Protein AF-A0A1L5L410-F1 (afdb_monomer)

pLDDT: mean 86.2, std 9.28, range [51.88, 96.56]

Foldseek 3Di:
DDDPVVVVVVLVVLQVCLQPVLLVVLQVCLAPVLVVCCVVCVVDDLLNLLVVLLVLLCQLVVLVVCLVQDPPNVVSSVSNSVSSSVNSNLCSNLVQDPPSVPVQCVRNPPSNLNSVSSNLSNVLNVVLVVVLVVVLVVCVVPPDCPDPSVVCNDDPNVVVVSVVSSVVSSCCSNPVCVSVVD

Nearest PDB structures (foldseek):
  7bc7-assembly1_A  TM=3.408E-01  e=7.407E+00  Gallus gallus
  7vvk-assembly1_R  TM=2.674E-01  e=6.752E+00  Homo sapiens

Radius of gyration: 18.46 Å; Cα contacts (8 Å, |Δi|>4): 227; chains: 1; bounding box: 51×25×56 Å

Structure (mmCIF, N/CA/C/O backbone):
data_AF-A0A1L5L410-F1
#
_entry.id   AF-A0A1L5L410-F1
#
loop_
_atom_site.group_PDB
_atom_site.id
_atom_site.type_symbol
_atom_site.label_atom_id
_atom_site.label_alt_id
_atom_site.label_comp_id
_atom_site.label_asym_id
_atom_site.label_entity_id
_atom_site.label_seq_id
_atom_site.pdbx_PDB_ins_code
_atom_site.Cartn_x
_atom_site.Cartn_y
_atom_site.Cartn_z
_atom_site.occupancy
_atom_site.B_iso_or_equiv
_atom_site.auth_seq_id
_atom_site.auth_comp_id
_atom_site.auth_asym_id
_atom_site.auth_atom_id
_atom_site.pdbx_PDB_model_num
ATOM 1 N N . ARG A 1 1 ? -30.842 -7.415 13.399 1.00 51.88 1 ARG A N 1
ATOM 2 C CA . ARG A 1 1 ? -30.122 -7.003 12.166 1.00 51.88 1 ARG A CA 1
ATOM 3 C C . ARG A 1 1 ? -29.996 -8.253 11.291 1.00 51.88 1 ARG A C 1
ATOM 5 O O . ARG A 1 1 ? -29.182 -9.100 11.619 1.00 51.88 1 ARG A O 1
ATOM 12 N N . LYS A 1 2 ? -30.879 -8.463 10.301 1.00 52.75 2 LYS A N 1
ATOM 13 C CA . LYS A 1 2 ? -30.831 -9.669 9.447 1.00 52.75 2 LYS A CA 1
ATOM 14 C C . LYS A 1 2 ? -29.571 -9.596 8.576 1.00 52.75 2 LYS A C 1
ATOM 16 O O . LYS A 1 2 ? -29.366 -8.587 7.902 1.00 52.75 2 LYS A O 1
ATOM 21 N N . SER A 1 3 ? -28.699 -10.600 8.647 1.00 56.78 3 SER A N 1
ATOM 22 C CA . SER A 1 3 ? -27.602 -10.743 7.691 1.00 56.78 3 SER A CA 1
ATOM 23 C C . SER A 1 3 ? -28.219 -11.010 6.318 1.00 56.78 3 SER A C 1
ATOM 25 O O . SER A 1 3 ? -29.113 -11.840 6.191 1.00 56.78 3 SER A O 1
ATOM 27 N N . HIS A 1 4 ? -27.799 -10.266 5.296 1.00 73.19 4 HIS A N 1
ATOM 28 C CA . HIS A 1 4 ? -28.178 -10.549 3.914 1.00 73.19 4 HIS A CA 1
ATOM 29 C C . HIS A 1 4 ? -27.070 -11.419 3.303 1.00 73.19 4 HIS A C 1
ATOM 31 O O . HIS A 1 4 ? -26.054 -10.871 2.875 1.00 73.19 4 HIS A O 1
ATOM 37 N N . PRO A 1 5 ? -27.198 -12.757 3.291 1.00 79.69 5 PRO A N 1
ATOM 38 C CA . PRO A 1 5 ? -26.114 -13.650 2.876 1.00 79.69 5 PRO A CA 1
ATOM 39 C C . PRO A 1 5 ? -25.670 -13.420 1.424 1.00 79.69 5 PRO A C 1
ATOM 41 O O . PRO A 1 5 ? -24.477 -13.455 1.142 1.00 79.69 5 PRO A O 1
ATOM 44 N N . GLY A 1 6 ? -26.596 -13.079 0.518 1.00 86.31 6 GLY A N 1
ATOM 45 C CA . GLY A 1 6 ? -26.266 -12.813 -0.891 1.00 86.31 6 GLY A CA 1
ATOM 46 C C . GLY A 1 6 ? -25.364 -11.592 -1.106 1.00 86.31 6 GLY A C 1
ATOM 47 O O . GLY A 1 6 ? -24.510 -11.594 -1.983 1.00 86.31 6 GLY A O 1
ATOM 48 N N . HIS A 1 7 ? -25.492 -10.576 -0.254 1.00 85.25 7 HIS A N 1
ATOM 49 C CA . HIS A 1 7 ? -24.671 -9.364 -0.305 1.00 85.25 7 HIS A CA 1
ATOM 50 C C . HIS A 1 7 ? -23.204 -9.655 0.049 1.00 85.25 7 HIS A C 1
ATOM 52 O O . HIS A 1 7 ? -22.294 -9.137 -0.591 1.00 85.25 7 HIS A O 1
ATOM 58 N N . TRP A 1 8 ? -22.975 -10.533 1.029 1.00 85.69 8 TRP A N 1
ATOM 59 C CA . TRP A 1 8 ? -21.634 -10.995 1.388 1.00 85.69 8 TRP A CA 1
ATOM 60 C C . TRP A 1 8 ? -21.047 -11.943 0.346 1.00 85.69 8 TRP A C 1
ATOM 62 O O . TRP A 1 8 ? -19.869 -11.825 0.033 1.00 85.69 8 TRP A O 1
ATOM 72 N N . ALA A 1 9 ? -21.859 -12.834 -0.229 1.00 91.25 9 ALA A N 1
ATOM 73 C CA . ALA A 1 9 ? -21.418 -13.705 -1.316 1.00 91.25 9 ALA A CA 1
ATOM 74 C C . ALA A 1 9 ? -20.955 -12.894 -2.539 1.00 91.25 9 ALA A C 1
ATOM 76 O O . ALA A 1 9 ? -19.877 -13.152 -3.070 1.00 91.25 9 ALA A O 1
ATOM 77 N N . LEU A 1 10 ? -21.720 -11.867 -2.930 1.00 91.94 10 LEU A N 1
ATOM 78 C CA . LEU A 1 10 ? -21.330 -10.945 -3.997 1.00 91.94 10 LEU A CA 1
ATOM 79 C C . LEU A 1 10 ? -20.029 -10.211 -3.657 1.00 91.94 10 LEU A C 1
ATOM 81 O O . LEU A 1 10 ? -19.127 -10.161 -4.484 1.00 91.94 10 LEU A O 1
ATOM 85 N N . PHE A 1 11 ? -19.911 -9.669 -2.444 1.00 91.06 11 PHE A N 1
ATOM 86 C CA . PHE A 1 11 ? -18.695 -8.980 -2.016 1.00 91.06 11 PHE A CA 1
ATOM 87 C C . PHE A 1 11 ? -17.461 -9.894 -2.064 1.00 91.06 11 PHE A C 1
ATOM 89 O O . PHE A 1 11 ? -16.436 -9.501 -2.609 1.00 91.06 11 PHE A O 1
ATOM 96 N N . ILE A 1 12 ? -17.567 -11.130 -1.566 1.00 92.69 12 ILE A N 1
ATOM 97 C CA . ILE A 1 12 ? -16.480 -12.119 -1.629 1.00 92.69 12 ILE A CA 1
ATOM 98 C C . ILE A 1 12 ? -16.112 -12.419 -3.083 1.00 92.69 12 ILE A C 1
ATOM 100 O O . ILE A 1 12 ? -14.932 -12.407 -3.423 1.00 92.69 12 ILE A O 1
ATOM 104 N N . ALA A 1 13 ? -17.101 -12.640 -3.953 1.00 95.38 13 ALA A N 1
ATOM 105 C CA . ALA A 1 13 ? -16.854 -12.871 -5.372 1.00 95.38 13 ALA A CA 1
ATOM 106 C C . ALA A 1 13 ? -16.117 -11.686 -6.021 1.00 95.38 13 ALA A C 1
ATOM 108 O O . ALA A 1 13 ? -15.138 -11.894 -6.732 1.00 95.38 13 ALA A O 1
ATOM 109 N N . LEU A 1 14 ? -16.529 -10.449 -5.724 1.00 95.44 14 LEU A N 1
ATOM 110 C CA . LEU A 1 14 ? -15.866 -9.239 -6.216 1.00 95.44 14 LEU A CA 1
ATOM 111 C C . LEU A 1 14 ? -14.424 -9.120 -5.712 1.00 95.44 14 LEU A C 1
ATOM 113 O O . LEU A 1 14 ? -13.539 -8.796 -6.498 1.00 95.44 14 LEU A O 1
ATOM 117 N N . VAL A 1 15 ? -14.169 -9.420 -4.435 1.00 95.50 15 VAL A N 1
ATOM 118 C CA . VAL A 1 15 ? -12.812 -9.424 -3.865 1.00 95.50 15 VAL A CA 1
ATOM 119 C C . VAL A 1 15 ? -11.933 -10.473 -4.545 1.00 95.50 15 VAL A C 1
ATOM 121 O O . VAL A 1 15 ? -10.802 -10.169 -4.904 1.00 95.50 15 VAL A O 1
ATOM 124 N N . LEU A 1 16 ? -12.443 -11.687 -4.774 1.00 95.62 16 LEU A N 1
ATOM 125 C CA . LEU A 1 16 ? -11.693 -12.742 -5.464 1.00 95.62 16 LEU A CA 1
ATOM 126 C C . LEU A 1 16 ? -11.372 -12.362 -6.913 1.00 95.62 16 LEU A C 1
ATOM 128 O O . LEU A 1 16 ? -10.249 -12.567 -7.371 1.00 95.62 16 LEU A O 1
ATOM 132 N N . VAL A 1 17 ? -12.334 -11.769 -7.624 1.00 96.06 17 VAL A N 1
ATOM 133 C CA . VAL A 1 17 ? -12.111 -11.258 -8.983 1.00 96.06 17 VAL A CA 1
ATOM 134 C C . VAL A 1 17 ? -11.062 -10.147 -8.973 1.00 96.06 17 VAL A C 1
ATOM 136 O O . VAL A 1 17 ? -10.132 -10.203 -9.774 1.00 96.06 17 VAL A O 1
ATOM 139 N N . ALA A 1 18 ? -11.165 -9.189 -8.049 1.00 95.00 18 ALA A N 1
ATOM 140 C CA . ALA A 1 18 ? -10.198 -8.104 -7.882 1.00 95.00 18 ALA A CA 1
ATOM 141 C C . ALA A 1 18 ? -8.799 -8.603 -7.491 1.00 95.00 18 ALA A C 1
ATOM 143 O O . ALA A 1 18 ? -7.813 -7.968 -7.850 1.00 95.00 18 ALA A O 1
ATOM 144 N N . LEU A 1 19 ? -8.706 -9.745 -6.802 1.00 93.06 19 LEU A N 1
ATOM 145 C CA . LEU A 1 19 ? -7.438 -10.370 -6.437 1.00 93.06 19 LEU A CA 1
ATOM 146 C C . LEU A 1 19 ? -6.736 -10.996 -7.655 1.00 93.06 19 LEU A C 1
ATOM 148 O O . LEU A 1 19 ? -5.528 -10.868 -7.818 1.00 93.06 19 LEU A O 1
ATOM 152 N N . ILE A 1 20 ? -7.491 -11.688 -8.511 1.00 92.94 20 ILE A N 1
ATOM 153 C CA . ILE A 1 20 ? -6.915 -12.560 -9.546 1.00 92.94 20 ILE A CA 1
ATOM 154 C C . ILE A 1 20 ? -6.812 -11.857 -10.900 1.00 92.94 20 ILE A C 1
ATOM 156 O O . ILE A 1 20 ? -5.745 -11.846 -11.517 1.00 92.94 20 ILE A O 1
ATOM 160 N N . ALA A 1 21 ? -7.920 -11.300 -11.396 1.00 94.50 21 ALA A N 1
ATOM 161 C CA . ALA A 1 21 ? -8.001 -10.845 -12.782 1.00 94.50 21 ALA A CA 1
ATOM 162 C C . ALA A 1 21 ? -7.070 -9.651 -13.080 1.00 94.50 21 ALA A C 1
ATOM 164 O O . ALA A 1 21 ? -6.347 -9.718 -14.077 1.00 94.50 21 ALA A O 1
ATOM 165 N N . PRO A 1 22 ? -6.996 -8.605 -12.231 1.00 94.81 22 PRO A N 1
ATOM 166 C CA . PRO A 1 22 ? -6.104 -7.470 -12.466 1.00 94.81 22 PRO A CA 1
ATOM 167 C C . PRO A 1 22 ? -4.624 -7.843 -12.369 1.00 94.81 22 PRO A C 1
ATOM 169 O O . PRO A 1 22 ? -3.836 -7.397 -13.200 1.00 94.81 22 PRO A O 1
ATOM 172 N N . TYR A 1 23 ? -4.248 -8.707 -11.417 1.00 91.19 23 TYR A N 1
ATOM 173 C CA . TYR A 1 23 ? -2.871 -9.192 -11.289 1.00 91.19 23 TYR A CA 1
ATOM 174 C C . TYR A 1 23 ? -2.436 -9.977 -12.525 1.00 91.19 23 TYR A C 1
ATOM 176 O O . TYR A 1 23 ? -1.378 -9.716 -13.099 1.00 91.19 23 TYR A O 1
ATOM 184 N N . TRP A 1 24 ? -3.277 -10.915 -12.969 1.00 90.31 24 TRP A N 1
ATOM 185 C CA . TRP A 1 24 ? -3.018 -11.691 -14.176 1.00 90.31 24 TRP A CA 1
ATOM 186 C C . TRP A 1 24 ? -2.890 -10.792 -15.408 1.00 90.31 24 TRP A C 1
ATOM 188 O O . TRP A 1 24 ? -1.941 -10.934 -16.176 1.00 90.31 24 TRP A O 1
ATOM 198 N N . TRP A 1 25 ? -3.795 -9.825 -15.564 1.00 91.56 25 TRP A N 1
ATOM 199 C CA . TRP A 1 25 ? -3.755 -8.875 -16.672 1.00 91.56 25 TRP A CA 1
ATOM 200 C C . TRP A 1 25 ? -2.478 -8.022 -16.655 1.00 91.56 25 TRP A C 1
ATOM 202 O O . TRP A 1 25 ? -1.787 -7.926 -17.669 1.00 91.56 25 TRP A O 1
ATOM 212 N N . GLY A 1 26 ? -2.113 -7.460 -15.498 1.00 89.19 26 GLY A N 1
ATOM 213 C CA . GLY A 1 26 ? -0.883 -6.681 -15.335 1.00 89.19 26 GLY A CA 1
ATOM 214 C C . GLY A 1 26 ? 0.373 -7.488 -15.667 1.00 89.19 26 GLY A C 1
ATOM 215 O O . GLY A 1 26 ? 1.243 -7.016 -16.396 1.00 89.19 26 GLY A O 1
ATOM 216 N N . ARG A 1 27 ? 0.426 -8.749 -15.221 1.00 87.94 27 ARG A N 1
ATOM 217 C CA . ARG A 1 27 ? 1.507 -9.694 -15.543 1.00 87.94 27 ARG A CA 1
ATOM 218 C C . ARG A 1 27 ? 1.627 -9.965 -17.038 1.00 87.94 27 ARG A C 1
ATOM 220 O O . ARG A 1 27 ? 2.736 -10.050 -17.553 1.00 87.94 27 ARG A O 1
ATOM 227 N N . VAL A 1 28 ? 0.504 -10.137 -17.736 1.00 88.50 28 VAL A N 1
ATOM 228 C CA . VAL A 1 28 ? 0.508 -10.391 -19.184 1.00 88.50 28 VAL A CA 1
ATOM 229 C C . VAL A 1 28 ? 1.095 -9.200 -19.937 1.00 88.50 28 VAL A C 1
ATOM 231 O O . VAL A 1 28 ? 1.941 -9.416 -20.802 1.00 88.50 28 VAL A O 1
ATOM 234 N N . ILE A 1 29 ? 0.712 -7.973 -19.571 1.00 86.62 29 ILE A N 1
ATOM 235 C CA . ILE A 1 29 ? 1.279 -6.750 -20.160 1.00 86.62 29 ILE A CA 1
ATOM 236 C C . ILE A 1 29 ? 2.780 -6.665 -19.867 1.00 86.62 29 ILE A C 1
ATOM 238 O O . ILE A 1 29 ? 3.567 -6.465 -20.787 1.00 86.62 29 ILE A O 1
ATOM 242 N N . ALA A 1 30 ? 3.189 -6.893 -18.617 1.00 84.56 30 ALA A N 1
ATOM 243 C CA . ALA A 1 30 ? 4.596 -6.846 -18.222 1.00 84.56 30 ALA A CA 1
ATOM 244 C C . ALA A 1 30 ? 5.480 -7.827 -19.005 1.00 84.56 30 ALA A C 1
ATOM 246 O O . ALA A 1 30 ? 6.645 -7.543 -19.250 1.00 84.56 30 ALA A O 1
ATOM 247 N N . VAL A 1 31 ? 4.945 -8.991 -19.389 1.00 81.81 31 VAL A N 1
ATOM 248 C CA . VAL A 1 31 ? 5.706 -10.028 -20.102 1.00 81.81 31 VAL A CA 1
ATOM 249 C C . VAL A 1 31 ? 5.666 -9.842 -21.619 1.00 81.81 31 VAL A C 1
ATOM 251 O O . VAL A 1 31 ? 6.666 -10.091 -22.286 1.00 81.81 31 VAL A O 1
ATOM 254 N N . LYS A 1 32 ? 4.519 -9.457 -22.189 1.00 84.25 32 LYS A N 1
ATOM 255 C CA . LYS A 1 32 ? 4.338 -9.394 -23.650 1.00 84.25 32 LYS A CA 1
ATOM 256 C C . LYS A 1 32 ? 4.648 -8.023 -24.240 1.00 84.25 32 LYS A C 1
ATOM 258 O O . LYS A 1 32 ? 5.150 -7.950 -25.355 1.00 84.25 32 LYS A O 1
ATOM 263 N N . ASP A 1 33 ? 4.385 -6.964 -23.481 1.00 84.19 33 ASP A N 1
ATOM 264 C CA . ASP A 1 33 ? 4.365 -5.581 -23.957 1.00 84.19 33 ASP A CA 1
ATOM 265 C C . ASP A 1 33 ? 5.299 -4.675 -23.130 1.00 84.19 33 ASP A C 1
ATOM 267 O O . ASP A 1 33 ? 5.102 -3.460 -23.049 1.00 84.19 33 ASP A O 1
ATOM 271 N N . ALA A 1 34 ? 6.356 -5.245 -22.535 1.00 77.44 34 ALA A N 1
ATOM 272 C CA . ALA A 1 34 ? 7.327 -4.513 -21.713 1.00 77.44 34 ALA A CA 1
ATOM 273 C C . ALA A 1 34 ? 7.917 -3.292 -22.442 1.00 77.44 34 ALA A C 1
ATOM 275 O O . ALA A 1 34 ? 8.003 -2.203 -21.878 1.00 77.44 34 ALA A O 1
ATOM 276 N N . ALA A 1 35 ? 8.264 -3.445 -23.725 1.00 77.94 35 ALA A N 1
ATOM 277 C CA . ALA A 1 35 ? 8.806 -2.358 -24.539 1.00 77.94 35 ALA A CA 1
ATOM 278 C C . ALA A 1 35 ? 7.796 -1.215 -24.742 1.00 77.94 35 ALA A C 1
ATOM 280 O O . ALA A 1 35 ? 8.164 -0.042 -24.671 1.00 77.94 35 ALA A O 1
ATOM 281 N N . TRP A 1 36 ? 6.515 -1.545 -24.947 1.00 82.75 36 TRP A N 1
ATOM 282 C CA . TRP A 1 36 ? 5.448 -0.549 -25.049 1.00 82.75 36 TRP A CA 1
ATOM 283 C C . TRP A 1 36 ? 5.279 0.196 -23.725 1.00 82.75 36 TRP A C 1
ATOM 285 O O . TRP A 1 36 ? 5.183 1.421 -23.708 1.00 82.75 36 TRP A O 1
ATOM 295 N N . MET A 1 37 ? 5.309 -0.524 -22.608 1.00 81.56 37 MET A N 1
ATOM 296 C CA . MET A 1 37 ? 5.250 0.075 -21.283 1.00 81.56 37 MET A CA 1
ATOM 297 C C . MET A 1 37 ? 6.402 1.047 -21.024 1.00 81.56 37 MET A C 1
ATOM 299 O O . MET A 1 37 ? 6.156 2.171 -20.599 1.00 81.56 37 MET A O 1
ATOM 303 N N . VAL A 1 38 ? 7.642 0.649 -21.309 1.00 78.75 38 VAL A N 1
ATOM 304 C CA . VAL A 1 38 ? 8.818 1.516 -21.142 1.00 78.75 38 VAL A CA 1
ATOM 305 C C . VAL A 1 38 ? 8.692 2.767 -22.013 1.00 78.75 38 VAL A C 1
ATOM 307 O O . VAL A 1 38 ? 8.891 3.880 -21.529 1.00 78.75 38 VAL A O 1
ATOM 310 N N . ALA A 1 39 ? 8.270 2.618 -23.271 1.00 82.44 39 ALA A N 1
ATOM 311 C CA . ALA A 1 39 ? 8.071 3.750 -24.171 1.00 82.44 39 ALA A CA 1
ATOM 312 C C . ALA A 1 39 ? 7.011 4.744 -23.663 1.00 82.44 39 ALA A C 1
ATOM 314 O O . ALA A 1 39 ? 7.176 5.949 -23.830 1.00 82.44 39 ALA A O 1
ATOM 315 N N . ASN A 1 40 ? 5.945 4.257 -23.020 1.00 84.81 40 ASN A N 1
ATOM 316 C CA . ASN A 1 40 ? 4.834 5.099 -22.570 1.00 84.81 40 ASN A CA 1
ATOM 317 C C . ASN A 1 40 ? 4.947 5.568 -21.115 1.00 84.81 40 ASN A C 1
ATOM 319 O O . ASN A 1 40 ? 4.253 6.506 -20.751 1.00 84.81 40 ASN A O 1
ATOM 323 N N . LEU A 1 41 ? 5.778 4.939 -20.280 1.00 80.44 41 LEU A N 1
ATOM 324 C CA . LEU A 1 41 ? 5.889 5.238 -18.844 1.00 80.44 41 LEU A CA 1
ATOM 325 C C . LEU A 1 41 ? 7.256 5.802 -18.441 1.00 80.44 41 LEU A C 1
ATOM 327 O O . LEU A 1 41 ? 7.403 6.258 -17.313 1.00 80.44 41 LEU A O 1
ATOM 331 N N . SER A 1 42 ? 8.230 5.838 -19.355 1.00 75.56 42 SER A N 1
ATOM 332 C CA . SER A 1 42 ? 9.563 6.432 -19.136 1.00 75.56 42 SER A CA 1
ATOM 333 C C . SER A 1 42 ? 9.545 7.923 -18.787 1.00 75.56 42 SER A C 1
ATOM 335 O O . SER A 1 42 ? 10.531 8.433 -18.265 1.00 75.56 42 SER A O 1
ATOM 337 N N . PHE A 1 43 ? 8.437 8.628 -19.034 1.00 81.94 43 PHE A N 1
ATOM 338 C CA . PHE A 1 43 ? 8.278 10.019 -18.601 1.00 81.94 43 PHE A CA 1
ATOM 339 C C . PHE A 1 43 ? 8.056 10.159 -17.084 1.00 81.94 43 PHE A C 1
ATOM 341 O O . PHE A 1 43 ? 8.162 11.264 -16.552 1.00 81.94 43 PHE A O 1
ATOM 348 N N . LEU A 1 44 ? 7.694 9.072 -16.393 1.00 84.06 44 LEU A N 1
ATOM 349 C CA . LEU A 1 44 ? 7.448 9.079 -14.956 1.00 84.06 44 LEU A CA 1
ATOM 350 C C . LEU A 1 44 ? 8.768 8.991 -14.189 1.00 84.06 44 LEU A C 1
ATOM 352 O O . LEU A 1 44 ? 9.614 8.153 -14.475 1.00 84.06 44 LEU A O 1
ATOM 356 N N . ASP A 1 45 ? 8.910 9.824 -13.164 1.00 87.00 45 ASP A N 1
ATOM 357 C CA . ASP A 1 45 ? 10.025 9.745 -12.219 1.00 87.00 45 ASP A CA 1
ATOM 358 C C . ASP A 1 45 ? 9.804 8.573 -11.237 1.00 87.00 45 ASP A C 1
ATOM 360 O O . ASP A 1 45 ? 8.675 8.413 -10.751 1.00 87.00 45 ASP A O 1
ATOM 364 N N . PRO A 1 46 ? 10.831 7.775 -10.870 1.00 87.44 46 PRO A N 1
ATOM 365 C CA . PRO A 1 46 ? 10.697 6.695 -9.888 1.00 87.44 46 PRO A CA 1
ATOM 366 C C . PRO A 1 46 ? 10.019 7.116 -8.577 1.00 87.44 46 PRO A C 1
ATOM 368 O O . PRO A 1 46 ? 9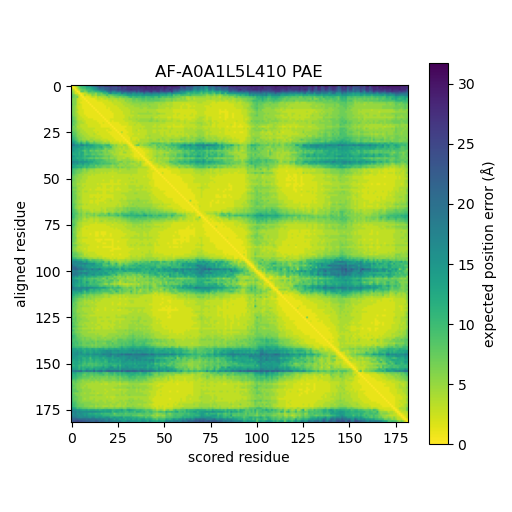.211 6.366 -8.031 1.00 87.44 46 PRO A O 1
ATOM 371 N N . LYS A 1 47 ? 10.254 8.343 -8.093 1.00 89.19 47 LYS A N 1
ATOM 372 C CA . LYS A 1 47 ? 9.560 8.877 -6.905 1.00 89.19 47 LYS A CA 1
ATOM 373 C C . LYS A 1 47 ? 8.057 9.013 -7.125 1.00 89.19 47 LYS A C 1
ATOM 375 O O . LYS A 1 47 ? 7.273 8.687 -6.236 1.00 89.19 47 LYS A O 1
ATOM 380 N N . GLY A 1 48 ? 7.657 9.478 -8.308 1.00 89.12 48 GLY A N 1
ATOM 381 C CA . GLY A 1 48 ? 6.256 9.573 -8.706 1.00 89.12 48 GLY A CA 1
ATOM 382 C C . GLY A 1 48 ? 5.603 8.197 -8.790 1.00 89.12 48 GLY A C 1
ATOM 383 O O . GLY A 1 48 ? 4.497 8.012 -8.292 1.00 89.12 48 GLY A O 1
ATOM 384 N N . VAL A 1 49 ? 6.314 7.208 -9.333 1.00 90.56 49 VAL A N 1
ATOM 385 C CA . VAL A 1 49 ? 5.825 5.826 -9.410 1.00 90.56 49 VAL A CA 1
ATOM 386 C C . VAL A 1 49 ? 5.657 5.201 -8.020 1.00 90.56 49 VAL A C 1
ATOM 388 O O . VAL A 1 49 ? 4.613 4.610 -7.748 1.00 90.56 49 VAL A O 1
ATOM 391 N N . ALA A 1 50 ? 6.626 5.387 -7.119 1.00 91.31 50 ALA A N 1
ATOM 392 C CA . ALA A 1 50 ? 6.526 4.929 -5.731 1.00 91.31 50 ALA A CA 1
ATOM 393 C C . ALA A 1 50 ? 5.359 5.592 -4.979 1.00 91.31 50 ALA A C 1
ATOM 395 O O . ALA A 1 50 ? 4.649 4.932 -4.223 1.00 91.31 50 ALA A O 1
ATOM 396 N N . LEU A 1 51 ? 5.126 6.891 -5.204 1.00 93.75 51 LEU A N 1
ATOM 397 C CA . LEU A 1 51 ? 3.985 7.611 -4.634 1.00 93.75 51 LEU A CA 1
ATOM 398 C C . LEU A 1 51 ? 2.648 7.069 -5.161 1.00 93.75 51 LEU A C 1
ATOM 400 O O . LEU A 1 51 ? 1.709 6.904 -4.381 1.00 93.75 51 LEU A O 1
ATOM 404 N N . ILE A 1 52 ? 2.549 6.802 -6.468 1.00 93.31 52 ILE A N 1
ATOM 405 C CA . ILE A 1 52 ? 1.340 6.240 -7.086 1.00 93.31 52 ILE A CA 1
ATOM 406 C C . ILE A 1 52 ? 1.036 4.871 -6.484 1.00 93.31 52 ILE A C 1
ATOM 408 O O . ILE A 1 52 ? -0.085 4.660 -6.022 1.00 93.31 52 ILE A O 1
ATOM 412 N N . SER A 1 53 ? 2.016 3.964 -6.456 1.00 93.50 53 SER A N 1
ATOM 413 C CA . SER A 1 53 ? 1.796 2.616 -5.936 1.00 93.50 53 SER A CA 1
ATOM 414 C C . SER A 1 53 ? 1.428 2.646 -4.452 1.00 93.50 53 SER A C 1
ATOM 416 O O . SER A 1 53 ? 0.391 2.101 -4.090 1.00 93.50 53 SER A O 1
ATOM 418 N N . TRP A 1 54 ? 2.155 3.408 -3.626 1.00 95.81 54 TRP A N 1
ATOM 419 C CA . TRP A 1 54 ? 1.802 3.635 -2.219 1.00 95.81 54 TRP A CA 1
ATOM 420 C C . TRP A 1 54 ? 0.372 4.172 -2.056 1.00 95.81 54 TRP A C 1
ATOM 422 O O . TRP A 1 54 ? -0.385 3.688 -1.218 1.00 95.81 54 TRP A O 1
ATOM 432 N N . THR A 1 55 ? -0.043 5.138 -2.883 1.00 95.31 55 THR A N 1
ATOM 433 C CA . THR A 1 55 ? -1.390 5.734 -2.808 1.00 95.31 55 THR A CA 1
ATOM 434 C C . THR A 1 55 ? -2.468 4.692 -3.083 1.00 95.31 55 THR A C 1
ATOM 436 O O . THR A 1 55 ? -3.488 4.659 -2.392 1.00 95.31 55 THR A O 1
ATOM 439 N N . VAL A 1 56 ? -2.247 3.836 -4.081 1.00 95.25 56 VAL A N 1
ATOM 440 C CA . VAL A 1 56 ? -3.168 2.749 -4.423 1.00 95.25 56 VAL A CA 1
ATOM 441 C C . VAL A 1 56 ? -3.263 1.741 -3.275 1.00 95.25 56 VAL A C 1
ATOM 443 O O . VAL A 1 56 ? -4.375 1.413 -2.846 1.00 95.25 56 VAL A O 1
ATOM 446 N N . THR A 1 57 ? -2.127 1.335 -2.702 1.00 95.00 57 THR A N 1
ATOM 447 C CA . THR A 1 57 ? -2.091 0.394 -1.576 1.00 95.00 57 THR A CA 1
ATOM 448 C C . THR A 1 57 ? -2.816 0.963 -0.357 1.00 95.00 57 THR A C 1
ATOM 450 O O . THR A 1 57 ? -3.649 0.291 0.257 1.00 95.00 57 THR A O 1
ATOM 453 N N . ILE A 1 58 ? -2.575 2.233 -0.026 1.00 94.88 58 ILE A N 1
ATOM 454 C CA . ILE A 1 58 ? -3.221 2.900 1.108 1.00 94.88 58 ILE A CA 1
ATOM 455 C C . ILE A 1 58 ? -4.698 3.140 0.875 1.00 94.88 58 ILE A C 1
ATOM 457 O O . ILE A 1 58 ? -5.480 2.986 1.810 1.00 94.88 58 ILE A O 1
ATOM 461 N N . MET A 1 59 ? -5.122 3.429 -0.352 1.00 94.94 59 MET A N 1
ATOM 462 C CA . MET A 1 59 ? -6.542 3.512 -0.675 1.00 94.94 59 MET A CA 1
ATOM 463 C C . MET A 1 59 ? -7.254 2.182 -0.401 1.00 94.94 59 MET A C 1
ATOM 465 O O . MET A 1 59 ? -8.318 2.179 0.226 1.00 94.94 59 MET A O 1
ATOM 469 N N . ALA A 1 60 ? -6.656 1.057 -0.807 1.00 95.44 60 ALA A N 1
ATOM 470 C CA . ALA A 1 60 ? -7.195 -0.268 -0.518 1.00 95.44 60 ALA A CA 1
ATOM 471 C C . ALA A 1 60 ? -7.267 -0.512 1.000 1.00 95.44 60 ALA A C 1
ATOM 473 O O . ALA A 1 60 ? -8.335 -0.811 1.540 1.00 95.44 60 ALA A O 1
ATOM 474 N N . MET A 1 61 ? -6.161 -0.312 1.719 1.00 94.69 61 MET A N 1
ATOM 475 C CA . MET A 1 61 ? -6.084 -0.612 3.154 1.00 94.69 61 MET A CA 1
ATOM 476 C C . MET A 1 61 ? -6.951 0.318 4.011 1.00 94.69 61 MET A C 1
ATOM 478 O O . MET A 1 61 ? -7.626 -0.143 4.935 1.00 94.69 61 MET A O 1
ATOM 482 N N . ALA A 1 62 ? -7.023 1.606 3.672 1.00 92.94 62 ALA A N 1
ATOM 483 C CA . ALA A 1 62 ? -7.927 2.558 4.309 1.00 92.94 62 ALA A CA 1
ATOM 484 C C . ALA A 1 62 ? -9.396 2.204 4.038 1.00 92.94 62 ALA A C 1
ATOM 486 O O . ALA A 1 62 ? -10.206 2.216 4.965 1.00 92.94 62 ALA A O 1
ATOM 487 N N . GLY A 1 63 ? -9.737 1.828 2.798 1.00 92.88 63 GLY A N 1
ATOM 488 C CA . GLY A 1 63 ? -11.069 1.333 2.446 1.00 92.88 63 GLY A CA 1
ATOM 489 C C . GLY A 1 63 ? -11.466 0.114 3.281 1.00 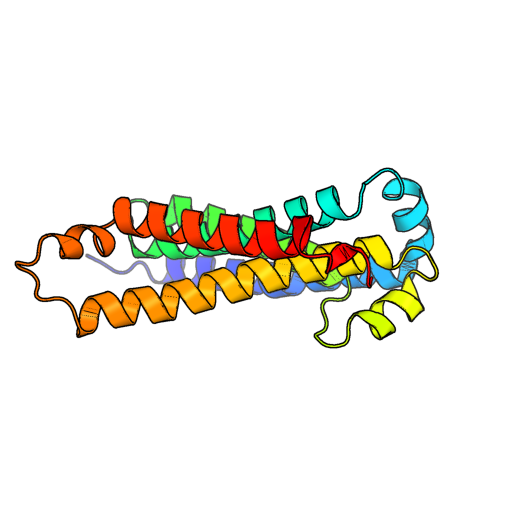92.88 63 GLY A C 1
ATOM 490 O O . GLY A 1 63 ? -12.562 0.075 3.841 1.00 92.88 63 GLY A O 1
ATOM 491 N N . LEU A 1 64 ? -10.551 -0.844 3.456 1.00 92.56 64 LEU A N 1
ATOM 492 C CA . LEU A 1 64 ? -10.778 -2.021 4.296 1.00 92.56 64 LEU A CA 1
ATOM 493 C C . LEU A 1 64 ? -10.988 -1.642 5.770 1.00 92.56 64 LEU A C 1
ATOM 495 O O . LEU A 1 64 ? -11.949 -2.093 6.396 1.00 92.56 64 LEU A O 1
ATOM 499 N N . GLY A 1 65 ? -10.122 -0.787 6.322 1.00 89.12 65 GLY A N 1
ATOM 500 C CA . GLY A 1 65 ? -10.220 -0.326 7.708 1.00 89.12 65 GLY A CA 1
ATOM 501 C C . GLY A 1 65 ? -11.527 0.419 7.992 1.00 89.12 65 GLY A C 1
ATOM 502 O O . GLY A 1 65 ? -12.216 0.135 8.976 1.00 89.12 65 GLY A O 1
ATOM 503 N N . LEU A 1 66 ? -11.929 1.322 7.095 1.00 90.44 66 LEU A N 1
ATOM 504 C CA . LEU A 1 66 ? -13.172 2.085 7.217 1.00 90.44 66 LEU A CA 1
ATOM 505 C C . LEU A 1 66 ? -14.420 1.231 6.965 1.00 90.44 66 LEU A C 1
ATOM 507 O O . LEU A 1 66 ? -15.451 1.467 7.592 1.00 90.44 66 LEU A O 1
ATOM 511 N N . MET A 1 67 ? -14.341 0.182 6.141 1.00 90.00 67 MET A N 1
ATOM 512 C CA . MET A 1 67 ? -15.433 -0.789 5.994 1.00 90.00 67 MET A CA 1
ATOM 513 C C . MET A 1 67 ? -15.764 -1.481 7.325 1.00 90.00 67 MET A C 1
ATOM 515 O O . MET A 1 67 ? -16.927 -1.810 7.591 1.00 90.00 67 MET A O 1
ATOM 519 N N . VAL A 1 68 ? -14.756 -1.694 8.176 1.00 86.62 68 VAL A N 1
ATOM 520 C CA . VAL A 1 68 ? -14.931 -2.283 9.509 1.00 86.62 68 VAL A CA 1
ATOM 521 C C . VAL A 1 68 ? -15.401 -1.238 10.525 1.00 86.62 68 VAL A C 1
ATOM 523 O O . VAL A 1 68 ? -16.316 -1.527 11.302 1.00 86.62 68 VAL A O 1
ATOM 526 N N . ALA A 1 69 ? -14.801 -0.044 10.511 1.00 83.38 69 ALA A N 1
ATOM 527 C CA . ALA A 1 69 ? -14.975 0.974 11.548 1.00 83.38 69 ALA A CA 1
ATOM 528 C C . ALA A 1 69 ? -16.181 1.917 11.352 1.00 83.38 69 ALA A C 1
ATOM 530 O O . ALA A 1 69 ? -16.711 2.431 12.338 1.00 83.38 69 ALA A O 1
ATOM 531 N N . ASP A 1 70 ? -16.622 2.159 10.116 1.00 86.69 70 ASP A N 1
ATOM 532 C CA . ASP A 1 70 ? -17.674 3.128 9.779 1.00 86.69 70 ASP A CA 1
ATOM 533 C C . ASP A 1 70 ? -19.052 2.449 9.596 1.00 86.69 70 ASP A C 1
ATOM 535 O O . ASP A 1 70 ? -19.193 1.245 9.356 1.00 86.69 70 ASP A O 1
ATOM 539 N N . VAL A 1 71 ? -20.115 3.247 9.693 1.00 83.19 71 VAL A N 1
ATOM 540 C CA . VAL A 1 71 ? -21.494 2.859 9.390 1.00 83.19 71 VAL A CA 1
ATOM 541 C C . VAL A 1 71 ? -21.719 2.638 7.890 1.00 83.19 71 VAL A C 1
ATOM 543 O O . VAL A 1 71 ? -22.512 1.765 7.524 1.00 83.19 71 VAL A O 1
ATOM 546 N N . LYS A 1 72 ? -21.009 3.362 7.011 1.00 88.06 72 LYS A N 1
ATOM 547 C CA . LYS A 1 72 ? -21.147 3.271 5.540 1.00 88.06 72 LYS A CA 1
ATOM 548 C C . LYS A 1 72 ? -20.334 2.123 4.926 1.00 88.06 72 LYS A C 1
ATOM 550 O O . LYS A 1 72 ? -19.576 2.316 3.980 1.00 88.06 72 LYS A O 1
ATOM 555 N N . LYS A 1 73 ? -20.524 0.901 5.427 1.00 86.62 73 LYS A N 1
ATOM 556 C CA . LYS A 1 73 ? -19.721 -0.280 5.047 1.00 86.62 73 LYS A CA 1
ATOM 557 C C . LYS A 1 73 ? -19.642 -0.533 3.541 1.00 86.62 73 LYS A C 1
ATOM 559 O O . LYS A 1 73 ? -18.586 -0.883 3.041 1.00 86.62 73 LYS A O 1
ATOM 564 N N . TRP A 1 74 ? -20.739 -0.331 2.815 1.00 88.50 74 TRP A N 1
ATOM 565 C CA . TRP A 1 74 ? -20.783 -0.563 1.368 1.00 88.50 74 TRP A CA 1
ATOM 566 C C . TRP A 1 74 ? -19.963 0.438 0.558 1.00 88.50 74 TRP A C 1
ATOM 568 O O . TRP A 1 74 ? -19.311 0.038 -0.396 1.00 88.50 74 TRP A O 1
ATOM 578 N N . LEU A 1 75 ? -19.952 1.713 0.959 1.00 91.81 75 LEU A N 1
ATOM 579 C CA . LEU A 1 75 ? -19.118 2.726 0.311 1.00 91.81 75 LEU A CA 1
ATOM 580 C C . LEU A 1 75 ? -17.643 2.327 0.419 1.00 91.81 75 LEU A C 1
ATOM 582 O O . LEU A 1 75 ? -16.940 2.242 -0.583 1.00 91.81 75 LEU A O 1
ATOM 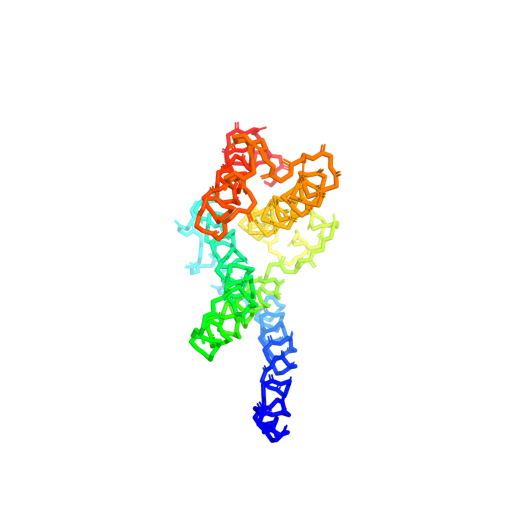586 N N . TRP A 1 76 ? -17.207 2.022 1.640 1.00 93.44 76 TRP A N 1
ATOM 587 C CA . TRP A 1 76 ? -15.825 1.655 1.924 1.00 93.44 76 TRP A CA 1
ATOM 588 C C . TRP A 1 76 ? -15.444 0.280 1.368 1.00 93.44 76 TRP A C 1
ATOM 590 O O . TRP A 1 76 ? -14.315 0.099 0.927 1.00 93.44 76 TRP A O 1
ATOM 600 N N . GLY A 1 77 ? -16.395 -0.655 1.290 1.00 92.69 77 GLY A N 1
ATOM 601 C CA . GLY A 1 77 ? -16.224 -1.930 0.597 1.00 92.69 77 GLY A CA 1
ATOM 602 C C . GLY A 1 77 ? -15.973 -1.754 -0.902 1.00 92.69 77 GLY A C 1
ATOM 603 O O . GLY A 1 77 ? -15.086 -2.405 -1.444 1.00 92.69 77 GLY A O 1
ATOM 604 N N . THR A 1 78 ? -16.678 -0.833 -1.567 1.00 93.50 78 THR A N 1
ATOM 605 C CA . THR A 1 78 ? -16.396 -0.488 -2.970 1.00 93.50 78 THR A CA 1
ATOM 606 C C . THR A 1 78 ? -15.022 0.160 -3.121 1.00 93.50 78 THR A C 1
ATOM 608 O O . THR A 1 78 ? -14.270 -0.238 -4.006 1.00 93.50 78 THR A O 1
ATOM 611 N N . VAL A 1 79 ? -14.660 1.106 -2.241 1.00 95.31 79 VAL A N 1
ATOM 612 C CA . VAL A 1 79 ? -13.315 1.718 -2.230 1.00 95.31 79 VAL A CA 1
ATOM 613 C C . VAL A 1 79 ? -12.235 0.649 -2.060 1.00 95.31 79 VAL A C 1
ATOM 615 O O . VAL A 1 79 ? -11.258 0.655 -2.800 1.00 95.31 79 VAL A O 1
ATOM 618 N N . PHE A 1 80 ? -12.438 -0.307 -1.149 1.00 96.06 80 PHE A N 1
ATOM 619 C CA . PHE A 1 80 ? -11.528 -1.432 -0.960 1.00 96.06 80 PHE A CA 1
ATOM 620 C C . PHE A 1 80 ? -11.410 -2.296 -2.215 1.00 96.06 80 PHE A C 1
ATOM 622 O O . PHE A 1 80 ? -10.298 -2.576 -2.631 1.00 96.06 80 PHE A O 1
ATOM 629 N N . VAL A 1 81 ? -12.519 -2.704 -2.840 1.00 96.25 81 VAL A N 1
ATOM 630 C CA . VAL A 1 81 ? -12.483 -3.570 -4.035 1.00 96.25 81 VAL A CA 1
ATOM 631 C C . VAL A 1 81 ? -11.803 -2.872 -5.213 1.00 96.25 81 VAL A C 1
ATOM 633 O O . VAL A 1 81 ? -10.987 -3.487 -5.895 1.00 96.25 81 VAL A O 1
ATOM 636 N N . VAL A 1 82 ? -12.104 -1.591 -5.442 1.00 96.00 82 VAL A N 1
ATOM 637 C CA . VAL A 1 82 ? -11.474 -0.801 -6.512 1.00 96.00 82 VAL A CA 1
ATOM 638 C C . VAL A 1 82 ? -9.989 -0.592 -6.223 1.00 96.00 82 VAL A C 1
ATOM 640 O O . VAL A 1 82 ? -9.163 -0.829 -7.102 1.00 96.00 82 VAL A O 1
ATOM 643 N N . GLY A 1 83 ? -9.644 -0.208 -4.991 1.00 95.50 83 GLY A N 1
ATOM 644 C CA . GLY A 1 83 ? -8.257 -0.059 -4.558 1.00 95.50 83 GLY A CA 1
ATOM 645 C C . GLY A 1 83 ? -7.483 -1.371 -4.664 1.00 95.50 83 GLY A C 1
ATOM 646 O O . GLY A 1 83 ? -6.380 -1.381 -5.189 1.00 95.50 83 GLY A O 1
ATOM 647 N N . LEU A 1 84 ? -8.083 -2.491 -4.254 1.00 95.88 84 LEU A N 1
ATOM 648 C CA . LEU A 1 84 ? -7.492 -3.824 -4.360 1.00 95.88 84 LEU A CA 1
ATOM 649 C C . LEU A 1 84 ? -7.261 -4.211 -5.821 1.00 95.88 84 LEU A C 1
ATOM 651 O O . LEU A 1 84 ? -6.191 -4.708 -6.145 1.00 95.88 84 LEU A O 1
ATOM 655 N N . ALA A 1 85 ? -8.224 -3.966 -6.711 1.00 96.56 85 ALA A N 1
ATOM 656 C CA . ALA A 1 85 ? -8.057 -4.258 -8.130 1.00 96.56 85 ALA A CA 1
ATOM 657 C C . ALA A 1 85 ? -6.923 -3.429 -8.755 1.00 96.56 85 ALA A C 1
ATOM 659 O O . ALA A 1 85 ? -6.103 -3.966 -9.500 1.00 96.56 85 ALA A O 1
ATOM 660 N N . ALA A 1 86 ? -6.854 -2.137 -8.426 1.00 95.50 86 ALA A N 1
ATOM 661 C CA . ALA A 1 86 ? -5.769 -1.268 -8.863 1.00 95.50 86 ALA A CA 1
ATOM 662 C C . ALA A 1 86 ? -4.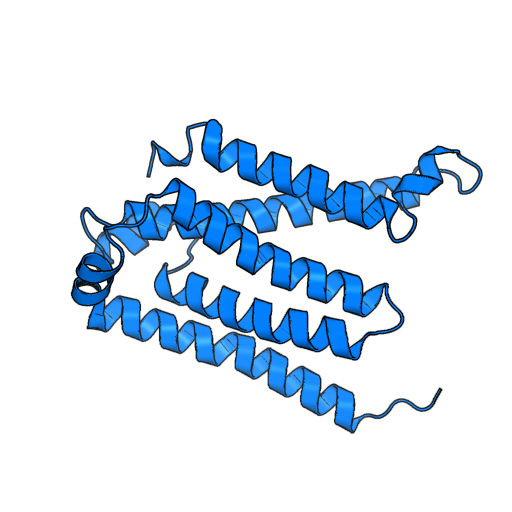416 -1.728 -8.293 1.00 95.50 86 ALA A C 1
ATOM 664 O O . ALA A 1 86 ? -3.441 -1.812 -9.034 1.00 95.50 86 ALA A O 1
ATOM 665 N N . GLU A 1 87 ? -4.372 -2.104 -7.015 1.00 94.06 87 GLU A N 1
ATOM 666 C CA . GLU A 1 87 ? -3.176 -2.611 -6.336 1.00 94.06 87 GLU A CA 1
ATOM 667 C C . GLU A 1 87 ? -2.669 -3.890 -7.001 1.00 94.06 87 GLU A C 1
ATOM 669 O O . GLU A 1 87 ? -1.495 -4.004 -7.341 1.00 94.06 87 GLU A O 1
ATOM 674 N N . GLN A 1 88 ? -3.569 -4.839 -7.258 1.00 94.44 88 GLN A N 1
ATOM 675 C CA . GLN A 1 88 ? -3.234 -6.082 -7.938 1.00 94.44 88 GLN A CA 1
ATOM 676 C C . GLN A 1 88 ? -2.734 -5.842 -9.359 1.00 94.44 88 GLN A C 1
ATOM 678 O O . GLN A 1 88 ? -1.795 -6.506 -9.791 1.00 94.44 88 GLN A O 1
ATOM 683 N N . PHE A 1 89 ? -3.317 -4.883 -10.079 1.00 92.94 89 PHE A N 1
ATOM 684 C CA . PHE A 1 89 ? -2.825 -4.498 -11.395 1.00 92.94 89 PHE A CA 1
ATOM 685 C C . PHE A 1 89 ? -1.400 -3.935 -11.326 1.00 92.94 89 PHE A C 1
ATOM 687 O O . PHE A 1 89 ? -0.529 -4.435 -12.035 1.00 92.94 89 PHE A O 1
ATOM 694 N N . VAL A 1 90 ? -1.134 -2.968 -10.438 1.00 90.19 90 VAL A N 1
ATOM 695 C CA . VAL A 1 90 ? 0.210 -2.392 -10.244 1.00 90.19 90 VAL A CA 1
ATOM 696 C C . VAL A 1 90 ? 1.208 -3.478 -9.831 1.00 90.19 90 VAL A C 1
ATOM 698 O O . VAL A 1 90 ? 2.267 -3.601 -10.441 1.00 90.19 90 VAL A O 1
ATOM 701 N N . ALA A 1 91 ? 0.850 -4.339 -8.877 1.00 89.12 91 ALA A N 1
ATOM 702 C CA . ALA A 1 91 ? 1.684 -5.458 -8.444 1.00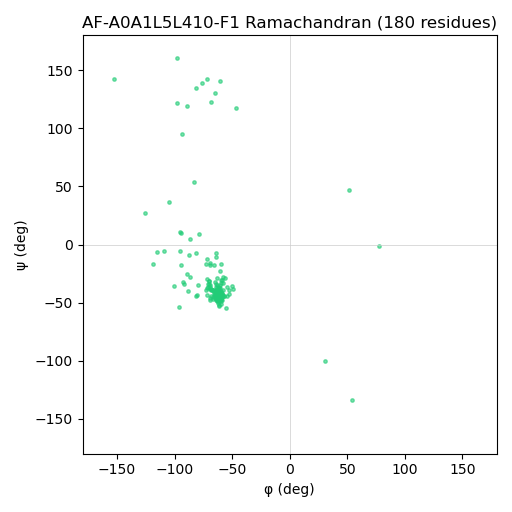 89.12 91 ALA A CA 1
ATOM 703 C C . ALA A 1 91 ? 1.972 -6.458 -9.579 1.00 89.12 91 ALA A C 1
ATOM 705 O O . ALA A 1 91 ? 3.078 -6.994 -9.678 1.00 89.12 91 ALA A O 1
ATOM 706 N N . GLY A 1 92 ? 0.993 -6.711 -10.450 1.00 88.31 92 GLY A N 1
ATOM 707 C CA . GLY A 1 92 ? 1.155 -7.582 -11.610 1.00 88.31 92 GLY A CA 1
ATOM 708 C C . GLY A 1 92 ? 2.096 -6.987 -12.654 1.00 88.31 92 GLY A C 1
ATOM 709 O O . GLY A 1 92 ? 2.990 -7.678 -13.144 1.00 88.31 92 GLY A O 1
ATOM 710 N N . VAL A 1 93 ? 1.928 -5.696 -12.942 1.00 87.06 93 VAL A N 1
ATOM 711 C CA . VAL A 1 93 ? 2.757 -4.928 -13.875 1.00 87.06 93 VAL A CA 1
ATOM 712 C C . VAL A 1 93 ? 4.210 -4.839 -13.393 1.00 87.06 93 VAL A C 1
ATOM 714 O O . VAL A 1 93 ? 5.148 -5.053 -14.160 1.00 87.06 93 VAL A O 1
ATOM 717 N N . CYS A 1 94 ? 4.415 -4.580 -12.106 1.00 84.50 94 CYS A N 1
ATOM 718 C CA . CYS A 1 94 ? 5.741 -4.405 -11.514 1.00 84.50 94 CYS A CA 1
ATOM 719 C C . CYS A 1 94 ? 6.389 -5.723 -11.069 1.00 84.50 94 CYS A C 1
ATOM 721 O O . CYS A 1 94 ? 7.479 -5.705 -10.499 1.00 84.50 94 CYS A O 1
ATOM 723 N N . LEU A 1 95 ? 5.743 -6.865 -11.348 1.00 81.62 95 LEU A N 1
ATOM 724 C CA . LEU A 1 95 ? 6.211 -8.206 -10.987 1.00 81.62 95 LEU A CA 1
ATOM 725 C C . LEU A 1 95 ? 6.578 -8.301 -9.503 1.00 81.62 95 LEU A C 1
ATOM 727 O O . LEU A 1 95 ? 7.647 -8.810 -9.158 1.00 81.62 95 LEU A O 1
ATOM 731 N N . LEU A 1 96 ? 5.687 -7.788 -8.646 1.00 74.75 96 LEU A N 1
ATOM 732 C CA . LEU A 1 96 ? 5.905 -7.671 -7.209 1.00 74.75 96 LEU A CA 1
ATOM 733 C C . LEU A 1 96 ? 6.468 -8.978 -6.641 1.00 74.75 96 LEU A C 1
ATOM 735 O O . LEU A 1 96 ? 5.848 -10.040 -6.706 1.00 74.75 96 LEU A O 1
ATOM 739 N N . SER A 1 97 ? 7.677 -8.879 -6.103 1.00 69.06 97 SER A N 1
ATOM 740 C CA . SER A 1 97 ? 8.457 -9.984 -5.556 1.00 69.06 97 SER A CA 1
ATOM 741 C C . SER A 1 97 ? 9.387 -9.425 -4.495 1.00 69.06 97 SER A C 1
ATOM 743 O O . SER A 1 97 ? 9.954 -8.365 -4.697 1.00 69.06 97 SER A O 1
ATOM 745 N N . PHE A 1 98 ? 9.626 -10.130 -3.392 1.00 62.78 98 PHE A N 1
ATOM 746 C CA . PHE A 1 98 ? 10.612 -9.679 -2.398 1.00 62.78 98 PHE A CA 1
ATOM 747 C C . PHE A 1 98 ? 12.057 -9.671 -2.933 1.00 62.78 98 PHE A C 1
ATOM 749 O O . PHE A 1 98 ? 12.904 -8.976 -2.386 1.00 62.78 98 PHE A O 1
ATOM 756 N N . ASN A 1 99 ? 12.316 -10.373 -4.042 1.00 64.38 99 ASN A N 1
ATOM 757 C CA . ASN A 1 99 ? 13.578 -10.340 -4.790 1.00 64.38 99 ASN A CA 1
ATOM 758 C C . ASN A 1 99 ? 13.430 -9.534 -6.094 1.00 64.38 99 ASN A C 1
ATOM 760 O O . ASN A 1 99 ? 13.957 -9.929 -7.139 1.00 64.38 99 ASN A O 1
ATOM 764 N N . PHE A 1 100 ? 12.652 -8.445 -6.068 1.00 64.56 100 PHE A N 1
ATOM 765 C CA . PHE A 1 100 ? 12.274 -7.715 -7.280 1.00 64.56 100 PHE A CA 1
ATOM 766 C C . PHE A 1 100 ? 13.472 -7.185 -8.076 1.00 64.56 100 PHE A C 1
ATOM 768 O O . PHE A 1 100 ? 13.383 -7.187 -9.296 1.00 64.56 100 PHE A O 1
ATOM 775 N N . TRP A 1 101 ? 14.597 -6.845 -7.429 1.00 62.16 101 TRP A N 1
ATOM 776 C CA . TRP A 1 101 ? 15.816 -6.348 -8.092 1.00 62.16 101 TRP A CA 1
ATOM 777 C C . TRP A 1 101 ? 16.263 -7.204 -9.283 1.00 62.16 101 TRP A C 1
ATOM 779 O O . TRP A 1 101 ? 16.667 -6.664 -10.306 1.00 62.16 101 TRP A O 1
ATOM 789 N N . ASN A 1 102 ? 16.140 -8.532 -9.181 1.00 62.66 102 ASN A N 1
ATOM 790 C CA . ASN A 1 102 ? 16.495 -9.440 -10.273 1.00 62.66 102 ASN A CA 1
ATOM 791 C C . ASN A 1 102 ? 15.299 -9.757 -11.183 1.00 62.66 102 ASN A C 1
ATOM 793 O O . ASN A 1 102 ? 15.466 -9.949 -12.384 1.00 62.66 102 ASN A O 1
ATOM 797 N N . ALA A 1 103 ? 14.087 -9.833 -10.626 1.00 61.72 103 ALA A N 1
ATOM 798 C CA . ALA A 1 103 ? 12.900 -10.255 -11.369 1.00 61.72 103 ALA A CA 1
ATOM 799 C C . ALA A 1 103 ? 12.417 -9.202 -12.379 1.00 61.72 103 ALA A C 1
ATOM 801 O O . ALA A 1 103 ? 11.975 -9.553 -13.472 1.00 61.72 103 ALA A O 1
ATOM 802 N N . THR A 1 104 ? 12.504 -7.920 -12.028 1.00 71.50 104 THR A N 1
ATOM 803 C CA . THR A 1 104 ? 12.110 -6.814 -12.910 1.00 71.50 104 THR A CA 1
ATOM 804 C C . THR A 1 104 ? 13.192 -6.500 -13.933 1.00 71.50 104 THR A C 1
ATOM 806 O O . THR A 1 104 ? 12.848 -6.193 -15.068 1.00 71.50 104 THR A O 1
ATOM 809 N N . TYR A 1 105 ? 14.475 -6.636 -13.580 1.00 68.94 105 TYR A N 1
ATOM 810 C CA . TYR A 1 105 ? 15.590 -6.412 -14.503 1.00 68.94 105 TYR A CA 1
ATOM 811 C C . TYR A 1 105 ? 15.529 -7.349 -15.712 1.00 68.94 105 TYR A C 1
ATOM 813 O O . TYR A 1 105 ? 15.699 -6.912 -16.844 1.00 68.94 105 TYR A O 1
ATOM 821 N N . VAL A 1 106 ? 15.177 -8.621 -15.501 1.00 73.81 106 VAL A N 1
ATOM 822 C CA . VAL A 1 106 ? 15.017 -9.594 -16.598 1.00 73.81 106 VAL A CA 1
ATOM 823 C C . VAL A 1 106 ? 13.947 -9.167 -17.613 1.00 73.81 106 VAL A C 1
ATOM 825 O O . VAL A 1 106 ? 14.063 -9.500 -18.788 1.00 73.81 106 VAL A O 1
ATOM 828 N N . MET A 1 107 ? 12.918 -8.436 -17.179 1.00 76.12 107 MET A N 1
ATOM 829 C CA . MET A 1 107 ? 11.778 -8.075 -18.032 1.00 76.12 107 MET A CA 1
ATOM 830 C C . MET A 1 107 ? 11.854 -6.643 -18.570 1.00 76.12 107 MET A C 1
ATOM 832 O O . MET A 1 107 ? 11.458 -6.393 -19.703 1.00 76.12 107 MET A O 1
ATOM 836 N N . TYR A 1 108 ? 12.376 -5.707 -17.777 1.00 75.81 108 TYR A N 1
ATOM 837 C CA . TYR A 1 108 ? 12.415 -4.277 -18.094 1.00 75.81 108 TYR A CA 1
ATOM 838 C C . TYR A 1 108 ? 13.825 -3.747 -18.404 1.00 75.81 108 TYR A C 1
ATOM 840 O O . TYR A 1 108 ? 13.954 -2.585 -18.791 1.00 75.81 108 TYR A O 1
ATOM 848 N N . GLY A 1 109 ? 14.873 -4.567 -18.261 1.00 78.94 109 GLY A N 1
ATOM 849 C CA . GLY A 1 109 ? 16.263 -4.174 -18.508 1.00 78.94 109 GLY A CA 1
ATOM 850 C C . GLY A 1 109 ? 16.652 -2.927 -17.715 1.00 78.94 109 GLY A C 1
ATOM 851 O O . GLY A 1 109 ? 16.287 -2.786 -16.550 1.00 78.94 109 GLY A O 1
ATOM 852 N N . ASP A 1 110 ? 17.313 -1.976 -18.374 1.00 74.00 110 ASP A N 1
ATOM 853 C CA . ASP A 1 110 ? 17.759 -0.711 -17.767 1.00 74.00 110 ASP A CA 1
ATOM 854 C C . ASP A 1 110 ? 16.605 0.196 -17.287 1.00 74.00 110 ASP A C 1
ATOM 856 O O . ASP A 1 110 ? 16.828 1.168 -16.570 1.00 74.00 110 ASP A O 1
ATOM 860 N N . SER A 1 111 ? 15.353 -0.113 -17.650 1.00 72.31 111 SER A N 1
ATOM 861 C CA . SER A 1 111 ? 14.154 0.602 -17.182 1.00 72.31 111 SER A CA 1
ATOM 862 C C . SER A 1 111 ? 13.494 -0.043 -15.952 1.00 72.31 111 SER A C 1
ATOM 864 O O . SER A 1 111 ? 12.398 0.360 -15.553 1.00 72.31 111 SER A O 1
ATOM 866 N N . SER A 1 112 ? 14.145 -1.025 -15.314 1.00 80.44 112 SER A N 1
ATOM 867 C CA . SER A 1 112 ? 13.637 -1.701 -14.109 1.00 80.44 112 SER A CA 1
ATOM 868 C C . SER A 1 112 ? 13.423 -0.772 -12.916 1.00 80.44 112 SER A C 1
ATOM 870 O O . SER A 1 112 ? 12.600 -1.084 -12.054 1.00 80.44 112 SER A O 1
ATOM 872 N N . GLY A 1 113 ? 14.104 0.380 -12.884 1.00 81.81 113 GLY A N 1
ATOM 873 C CA . GLY A 1 113 ? 14.008 1.357 -11.799 1.00 81.81 113 GLY A CA 1
ATOM 874 C C . GLY A 1 113 ? 12.570 1.807 -11.509 1.00 81.81 113 GLY A C 1
ATOM 875 O O . GLY A 1 113 ? 12.183 1.938 -10.349 1.00 81.81 113 GLY A O 1
ATOM 876 N N . LEU A 1 114 ? 11.728 1.945 -12.542 1.00 84.00 114 LEU A N 1
ATOM 877 C CA . LEU A 1 114 ? 10.315 2.316 -12.378 1.00 84.00 114 LEU A CA 1
ATOM 878 C C . LEU A 1 114 ? 9.497 1.197 -11.721 1.00 84.00 114 LEU A C 1
ATOM 880 O O . LEU A 1 114 ? 8.760 1.438 -10.765 1.00 84.00 114 LEU A O 1
ATOM 884 N N . ALA A 1 115 ? 9.648 -0.038 -12.203 1.00 84.50 115 ALA A N 1
ATOM 885 C CA . ALA A 1 115 ? 8.943 -1.193 -11.649 1.00 84.50 115 ALA A CA 1
ATOM 886 C C . ALA A 1 115 ? 9.370 -1.468 -10.199 1.00 84.50 115 ALA A C 1
ATOM 888 O O . ALA A 1 115 ? 8.548 -1.762 -9.332 1.00 84.50 115 ALA A O 1
ATOM 889 N N . ASN A 1 116 ? 10.656 -1.315 -9.910 1.00 87.25 116 ASN A N 1
ATOM 890 C CA . ASN A 1 116 ? 11.185 -1.476 -8.568 1.00 87.25 116 ASN A CA 1
ATOM 891 C C . ASN A 1 116 ? 10.709 -0.375 -7.611 1.00 87.25 116 ASN A C 1
ATOM 893 O O . ASN A 1 116 ? 10.375 -0.663 -6.463 1.00 87.25 116 ASN A O 1
ATOM 897 N N . ALA A 1 117 ? 10.626 0.873 -8.077 1.00 87.75 117 ALA A N 1
ATOM 898 C CA . ALA A 1 117 ? 10.092 1.972 -7.284 1.00 87.75 117 ALA A CA 1
ATOM 899 C C . ALA A 1 117 ? 8.618 1.753 -6.916 1.00 87.75 117 ALA A C 1
ATOM 901 O O . ALA A 1 117 ? 8.230 1.977 -5.768 1.00 87.75 117 ALA A O 1
ATOM 902 N N . ALA A 1 118 ? 7.810 1.237 -7.849 1.00 89.00 118 ALA A N 1
ATOM 903 C CA . ALA A 1 118 ? 6.443 0.822 -7.547 1.00 89.00 118 ALA A CA 1
ATOM 904 C C . ALA A 1 118 ? 6.407 -0.258 -6.454 1.00 89.00 118 ALA A C 1
ATOM 906 O O . ALA A 1 118 ? 5.658 -0.115 -5.486 1.00 89.00 118 ALA A O 1
ATOM 907 N N . ASN A 1 119 ? 7.244 -1.296 -6.567 1.00 90.12 119 ASN A N 1
ATOM 908 C CA . ASN A 1 119 ? 7.335 -2.356 -5.559 1.00 90.12 119 ASN A CA 1
ATOM 909 C C . ASN A 1 119 ? 7.733 -1.805 -4.182 1.00 90.12 119 ASN A C 1
ATOM 911 O O . ASN A 1 119 ? 7.156 -2.205 -3.172 1.00 90.12 119 ASN A O 1
ATOM 915 N N . LEU A 1 120 ? 8.661 -0.845 -4.130 1.00 90.50 120 LEU A N 1
ATOM 916 C CA . LEU A 1 120 ? 9.038 -0.170 -2.888 1.00 90.50 120 LEU A CA 1
ATOM 917 C C . LEU A 1 120 ? 7.886 0.630 -2.275 1.00 90.50 120 LEU A C 1
ATOM 919 O O . LEU A 1 120 ? 7.718 0.580 -1.059 1.00 90.50 120 LEU A O 1
ATOM 923 N N . GLY A 1 121 ? 7.077 1.323 -3.080 1.00 90.50 121 GLY A N 1
ATOM 924 C CA . GLY A 1 121 ? 5.888 2.024 -2.583 1.00 90.50 121 GLY A CA 1
ATOM 925 C C . GLY A 1 121 ? 4.852 1.076 -1.965 1.00 90.50 121 GLY A C 1
ATOM 926 O O . GLY A 1 121 ? 4.350 1.350 -0.873 1.00 90.50 121 GLY A O 1
ATOM 927 N N . ILE A 1 122 ? 4.616 -0.083 -2.593 1.00 92.19 122 ILE A N 1
ATOM 928 C CA . ILE A 1 122 ? 3.723 -1.134 -2.067 1.00 92.19 122 ILE A CA 1
ATOM 929 C C . ILE A 1 122 ? 4.268 -1.703 -0.752 1.00 92.19 122 ILE A C 1
ATOM 931 O O . ILE A 1 122 ? 3.543 -1.822 0.238 1.00 92.19 122 ILE A O 1
ATOM 935 N N . ILE A 1 123 ? 5.562 -2.038 -0.712 1.00 91.44 123 ILE A N 1
ATOM 936 C CA . ILE A 1 123 ? 6.210 -2.584 0.487 1.00 91.44 123 ILE A CA 1
ATOM 937 C C . ILE A 1 123 ? 6.193 -1.558 1.624 1.00 91.44 123 ILE A C 1
ATOM 939 O O . ILE A 1 123 ? 5.922 -1.926 2.765 1.00 91.44 123 ILE A O 1
ATOM 943 N N . ALA A 1 124 ? 6.436 -0.279 1.331 1.00 93.19 124 ALA A N 1
ATOM 944 C CA . ALA A 1 124 ? 6.377 0.788 2.324 1.00 93.19 124 ALA A CA 1
ATOM 945 C C . ALA A 1 124 ? 4.990 0.910 2.951 1.00 93.19 124 ALA A C 1
ATOM 947 O O . ALA A 1 124 ? 4.892 0.930 4.176 1.00 93.19 124 ALA A O 1
ATOM 948 N N . ALA A 1 125 ? 3.940 0.912 2.125 1.00 94.38 125 ALA A N 1
ATOM 949 C CA . ALA A 1 125 ? 2.560 0.900 2.599 1.00 94.38 125 ALA A CA 1
ATOM 950 C C . ALA A 1 125 ? 2.262 -0.352 3.443 1.00 94.38 125 ALA A C 1
ATOM 952 O O . ALA A 1 125 ? 1.709 -0.266 4.535 1.00 94.38 125 ALA A O 1
ATOM 953 N N . GLY A 1 126 ? 2.688 -1.536 2.992 1.00 92.88 126 GLY A N 1
ATOM 954 C CA . GLY A 1 126 ? 2.531 -2.774 3.761 1.00 92.88 126 GLY A CA 1
ATOM 955 C C . GLY A 1 126 ? 3.220 -2.723 5.132 1.00 92.88 126 GLY A C 1
ATOM 956 O O . GLY A 1 126 ? 2.639 -3.127 6.143 1.00 92.88 126 GLY A O 1
ATOM 957 N N . CYS A 1 127 ? 4.440 -2.185 5.187 1.00 93.56 127 CYS A N 1
ATOM 958 C CA . CYS A 1 127 ? 5.195 -1.985 6.423 1.00 93.56 127 CYS A CA 1
ATOM 959 C C . CYS A 1 127 ? 4.537 -0.952 7.349 1.00 93.56 127 CYS A C 1
ATOM 961 O O . CYS A 1 127 ? 4.454 -1.192 8.556 1.00 93.56 127 CYS A O 1
ATOM 963 N N . GLY A 1 128 ? 4.050 0.167 6.806 1.00 94.56 128 GLY A N 1
ATOM 964 C CA . GLY A 1 128 ? 3.326 1.192 7.558 1.00 94.56 128 GLY A CA 1
ATOM 965 C C . GLY A 1 128 ? 2.066 0.626 8.214 1.00 94.56 128 GLY A C 1
ATOM 966 O O . GLY A 1 128 ? 1.884 0.766 9.428 1.00 94.56 128 GLY A O 1
ATOM 967 N N . VAL A 1 129 ? 1.270 -0.133 7.455 1.00 94.44 129 VAL A N 1
ATOM 968 C CA . VAL A 1 129 ? 0.076 -0.823 7.954 1.00 94.44 129 VAL A CA 1
ATOM 969 C C . VAL A 1 129 ? 0.439 -1.801 9.067 1.00 94.44 129 VAL A C 1
ATOM 971 O O . VAL A 1 129 ? -0.225 -1.819 10.105 1.00 94.44 129 VAL A O 1
ATOM 974 N N . ALA A 1 130 ? 1.480 -2.617 8.876 1.00 93.75 130 ALA A N 1
ATOM 975 C CA . ALA A 1 130 ? 1.916 -3.589 9.875 1.00 93.75 130 ALA A CA 1
ATOM 976 C C . ALA A 1 130 ? 2.361 -2.901 11.175 1.00 93.75 130 ALA A C 1
ATOM 978 O O . ALA A 1 130 ? 1.949 -3.304 12.266 1.00 93.75 130 ALA A O 1
ATOM 979 N N . PHE A 1 131 ? 3.146 -1.826 11.066 1.00 95.06 131 PHE A N 1
ATOM 980 C CA . PHE A 1 131 ? 3.590 -1.047 12.217 1.00 95.06 131 PHE A CA 1
ATOM 981 C C . PHE A 1 131 ? 2.411 -0.395 12.945 1.00 95.06 131 PHE A C 1
ATOM 983 O O . PHE A 1 131 ? 2.306 -0.498 14.169 1.00 95.06 131 PHE A O 1
ATOM 990 N N . TYR A 1 132 ? 1.481 0.209 12.201 1.00 93.06 132 TYR A N 1
ATOM 991 C CA . TYR A 1 132 ? 0.253 0.758 12.763 1.00 93.06 132 TYR A CA 1
ATOM 992 C C . TYR A 1 132 ? -0.573 -0.316 13.473 1.00 93.06 132 TYR A C 1
ATOM 994 O O . TYR A 1 132 ? -1.022 -0.078 14.589 1.00 93.06 132 TYR A O 1
ATOM 1002 N N . ALA A 1 133 ? -0.746 -1.501 12.885 1.00 90.69 133 ALA A N 1
ATOM 1003 C CA . ALA A 1 133 ? -1.514 -2.583 13.495 1.00 90.69 133 ALA A CA 1
ATOM 1004 C C . ALA A 1 133 ? -0.911 -3.022 14.839 1.00 90.69 133 ALA A C 1
ATOM 1006 O O . ALA A 1 133 ? -1.634 -3.131 15.831 1.00 90.69 133 ALA A O 1
ATOM 1007 N N . VAL A 1 134 ? 0.413 -3.209 14.900 1.00 93.81 134 VAL A N 1
ATOM 1008 C CA . VAL A 1 134 ? 1.122 -3.562 16.141 1.00 93.81 134 VAL A CA 1
ATOM 1009 C C . VAL A 1 134 ? 0.983 -2.456 17.183 1.00 93.81 134 VAL A C 1
ATOM 1011 O O . VAL A 1 134 ? 0.619 -2.728 18.328 1.00 93.81 134 VAL A O 1
ATOM 1014 N N . LEU A 1 135 ? 1.229 -1.205 16.789 1.00 91.62 135 LEU A N 1
ATOM 1015 C CA . LEU A 1 135 ? 1.129 -0.054 17.680 1.00 91.62 135 LEU A CA 1
ATOM 1016 C C . LEU A 1 135 ? -0.297 0.103 18.209 1.00 91.62 135 LEU A C 1
ATOM 1018 O O . LEU A 1 135 ? -0.492 0.268 19.409 1.00 91.62 135 LEU A O 1
ATOM 1022 N N . TRP A 1 136 ? -1.300 -0.004 17.342 1.00 89.00 136 TRP A N 1
ATOM 1023 C CA . TRP A 1 136 ? -2.706 0.136 17.700 1.00 89.00 136 TRP A CA 1
ATOM 1024 C C . TRP A 1 136 ? -3.167 -0.950 18.677 1.00 89.00 136 TRP A C 1
ATOM 1026 O O . TRP A 1 136 ? -3.785 -0.636 19.696 1.00 89.00 136 TRP A O 1
ATOM 1036 N N . VAL A 1 137 ? -2.811 -2.215 18.426 1.00 89.69 137 VAL A N 1
ATOM 1037 C CA . VAL A 1 137 ? -3.074 -3.316 19.368 1.00 89.69 137 VAL A CA 1
ATOM 1038 C C . VAL A 1 137 ? -2.349 -3.073 20.694 1.00 89.69 137 VAL A C 1
ATOM 1040 O O . VAL A 1 137 ? -2.949 -3.230 21.757 1.00 89.69 137 VAL A O 1
ATOM 1043 N N . GLY A 1 138 ? -1.094 -2.617 20.654 1.00 89.75 138 GLY A N 1
ATOM 1044 C CA . GLY A 1 138 ? -0.335 -2.242 21.847 1.00 89.75 138 GLY A CA 1
ATOM 1045 C C . GLY A 1 138 ? -1.014 -1.138 22.661 1.00 89.75 138 GLY A C 1
ATOM 1046 O O . GLY A 1 138 ? -1.119 -1.252 23.881 1.00 89.75 138 GLY A O 1
ATOM 1047 N N . LEU A 1 139 ? -1.552 -0.105 22.004 1.00 88.94 139 LEU A N 1
ATOM 1048 C CA . LEU A 1 139 ? -2.320 0.952 22.666 1.00 88.94 139 LEU A CA 1
ATOM 1049 C C . LEU A 1 139 ? -3.575 0.388 23.344 1.00 88.94 139 LEU A C 1
ATOM 1051 O O . LEU A 1 139 ? -3.858 0.752 24.483 1.00 88.94 139 LEU A O 1
ATOM 1055 N N . LEU A 1 140 ? -4.306 -0.518 22.686 1.00 86.81 140 LEU A N 1
ATOM 1056 C CA . LEU A 1 140 ? -5.505 -1.133 23.264 1.00 86.81 140 LEU A CA 1
ATOM 1057 C C . LEU A 1 140 ? -5.218 -1.987 24.502 1.00 86.81 140 LEU A C 1
ATOM 1059 O O . LEU A 1 140 ? -6.040 -2.019 25.417 1.00 86.81 140 LEU A O 1
ATOM 1063 N N . VAL A 1 141 ? -4.085 -2.690 24.520 1.00 89.75 141 VAL A N 1
ATOM 1064 C CA . VAL A 1 141 ? -3.705 -3.575 25.630 1.00 89.75 141 VAL A CA 1
ATOM 1065 C C . VAL A 1 141 ? -3.097 -2.782 26.787 1.00 89.75 141 VAL A C 1
ATOM 1067 O O . VAL A 1 141 ? -3.433 -3.023 27.946 1.00 89.75 141 VAL A O 1
ATOM 1070 N N . CYS A 1 142 ? -2.215 -1.826 26.492 1.00 89.50 142 CYS A N 1
ATOM 1071 C CA . CYS A 1 142 ? -1.408 -1.151 27.507 1.00 89.50 142 CYS A CA 1
ATOM 1072 C C . CYS A 1 142 ? -2.078 0.097 28.105 1.00 89.50 142 CYS A C 1
ATOM 1074 O O . CYS A 1 142 ? -1.756 0.479 29.233 1.00 89.50 142 CYS A O 1
ATOM 1076 N N . ILE A 1 143 ? -2.990 0.765 27.388 1.00 86.19 143 ILE A N 1
ATOM 1077 C CA . ILE A 1 143 ? -3.569 2.040 27.834 1.00 86.19 143 ILE A CA 1
ATOM 1078 C C . ILE A 1 143 ? -4.924 1.827 28.508 1.00 86.19 143 ILE A C 1
ATOM 1080 O O . ILE A 1 143 ? -5.888 1.348 27.914 1.00 86.19 143 ILE A O 1
ATOM 1084 N N . LYS A 1 144 ? -5.027 2.266 29.768 1.00 84.06 144 LYS A N 1
ATOM 1085 C CA . LYS A 1 144 ? -6.297 2.290 30.508 1.00 84.06 144 LYS A CA 1
ATOM 1086 C C . LYS A 1 144 ? -7.316 3.189 29.799 1.00 84.06 144 LYS A C 1
ATOM 1088 O O . LYS A 1 144 ? -6.979 4.291 29.373 1.00 84.06 144 LYS A O 1
ATOM 1093 N N . LYS A 1 145 ? -8.584 2.769 29.765 1.00 78.56 145 LYS A N 1
ATOM 1094 C CA . LYS A 1 145 ? -9.673 3.487 29.070 1.00 78.56 145 LYS A CA 1
ATOM 1095 C C . LYS A 1 145 ? -9.897 4.927 29.553 1.00 78.56 145 LYS A C 1
ATOM 1097 O O . LYS A 1 145 ? -10.308 5.763 28.752 1.00 78.56 145 LYS A O 1
ATOM 1102 N N . GLU A 1 146 ? -9.580 5.207 30.815 1.00 81.81 146 GLU A N 1
ATOM 1103 C CA . GLU A 1 146 ? -9.682 6.541 31.431 1.00 81.81 146 GLU A CA 1
ATOM 1104 C C . GLU A 1 146 ? -8.486 7.459 31.113 1.00 81.81 146 GLU A C 1
ATOM 1106 O O . GLU A 1 146 ? -8.476 8.637 31.465 1.00 81.81 146 GLU A O 1
ATOM 1111 N N . SER A 1 147 ? -7.442 6.939 30.462 1.00 83.31 147 SER A N 1
ATOM 1112 C CA . SER A 1 147 ? -6.272 7.731 30.083 1.00 83.31 147 SER A CA 1
ATOM 1113 C C . SER A 1 147 ? -6.598 8.685 28.935 1.00 83.31 147 SER A C 1
ATOM 1115 O O . SER A 1 147 ? -7.260 8.308 27.968 1.00 83.31 147 SER A O 1
ATOM 1117 N N . LYS A 1 148 ? -6.029 9.899 28.972 1.00 81.00 148 LYS A N 1
ATOM 1118 C CA . LYS A 1 148 ? -6.125 10.880 27.873 1.00 81.00 148 LYS A CA 1
ATOM 1119 C C . LYS A 1 148 ? -5.616 10.315 26.537 1.00 81.00 148 LYS A C 1
ATOM 1121 O O . LYS A 1 148 ? -6.121 10.686 25.483 1.00 81.00 148 LYS A O 1
ATOM 1126 N N . PHE A 1 149 ? -4.673 9.369 26.576 1.00 76.62 149 PHE A N 1
ATOM 1127 C CA . PHE A 1 149 ? -4.128 8.705 25.386 1.00 76.62 149 PHE A CA 1
ATOM 1128 C C . PHE A 1 149 ? -5.091 7.717 24.714 1.00 76.62 149 PHE A C 1
ATOM 1130 O O . PHE A 1 149 ? -4.870 7.346 23.564 1.00 76.62 149 PHE A O 1
ATOM 1137 N N . ASN A 1 150 ? -6.203 7.355 25.363 1.00 81.31 150 ASN A N 1
ATOM 1138 C CA . ASN A 1 150 ? -7.275 6.567 24.748 1.00 81.31 150 ASN A CA 1
ATOM 1139 C C . ASN A 1 150 ? -7.964 7.314 23.584 1.00 81.31 150 ASN A C 1
ATOM 1141 O O . ASN A 1 150 ? -8.782 6.747 22.869 1.00 81.31 150 ASN A O 1
ATOM 1145 N N . VAL A 1 151 ? -7.648 8.596 23.361 1.00 82.00 151 VAL A N 1
ATOM 1146 C CA . VAL A 1 151 ? -8.075 9.305 22.149 1.00 82.00 151 VAL A CA 1
ATOM 1147 C C . VAL A 1 151 ? -7.473 8.684 20.884 1.00 82.00 151 VAL A C 1
ATOM 1149 O O . VAL A 1 151 ? -8.169 8.600 19.881 1.00 82.00 151 VAL A O 1
ATOM 1152 N N . LEU A 1 152 ? -6.234 8.173 20.935 1.00 79.62 152 LEU A N 1
ATOM 1153 C CA . LEU A 1 152 ? -5.517 7.643 19.764 1.00 79.62 152 LEU A CA 1
ATOM 1154 C C . LEU A 1 152 ? -6.107 6.336 19.221 1.00 79.62 152 LEU A C 1
ATOM 1156 O O . LEU A 1 152 ? -5.852 5.980 18.079 1.00 79.62 152 LEU A O 1
ATOM 1160 N N . THR A 1 153 ? -6.918 5.635 20.009 1.00 77.44 153 THR A N 1
ATOM 1161 C CA . THR A 1 153 ? -7.611 4.405 19.596 1.00 77.44 153 THR A CA 1
ATOM 1162 C C . THR A 1 153 ? -9.035 4.681 19.101 1.00 77.44 153 THR A C 1
ATOM 1164 O O . THR A 1 153 ? -9.713 3.774 18.614 1.00 77.44 153 THR A O 1
ATOM 1167 N N . ARG A 1 154 ? -9.522 5.930 19.194 1.00 78.25 154 ARG A N 1
ATOM 1168 C CA . ARG A 1 154 ? -10.876 6.313 18.773 1.00 78.25 154 ARG A CA 1
ATOM 1169 C C . ARG A 1 154 ? -10.909 6.734 17.305 1.00 78.25 154 ARG A C 1
ATOM 1171 O O . ARG A 1 154 ? -10.310 7.739 16.932 1.00 78.25 154 ARG A O 1
ATOM 1178 N N . SER A 1 155 ? -11.698 5.996 16.518 1.00 74.19 155 SER A N 1
ATOM 1179 C CA . SER A 1 155 ? -12.229 6.333 15.184 1.00 74.19 155 SER A CA 1
ATOM 1180 C C . SER A 1 155 ? -11.318 7.259 14.352 1.00 74.19 155 SER A C 1
ATOM 1182 O O . SER A 1 155 ? -10.329 6.792 13.795 1.00 74.19 155 SER A O 1
ATOM 1184 N N . TRP A 1 156 ? -11.602 8.563 14.299 1.00 82.75 156 TRP A N 1
ATOM 1185 C CA . TRP A 1 156 ? -10.872 9.525 13.466 1.00 82.75 156 TRP A CA 1
ATOM 1186 C C . TRP A 1 156 ? -9.437 9.823 13.911 1.00 82.75 156 TRP A C 1
ATOM 1188 O O . TRP A 1 156 ? -8.570 10.011 13.065 1.00 82.75 156 TRP A O 1
ATOM 1198 N N . ALA A 1 157 ? -9.149 9.830 15.213 1.00 85.81 157 ALA A N 1
ATOM 1199 C CA . ALA A 1 157 ? -7.786 10.048 15.703 1.00 85.81 157 ALA A CA 1
ATOM 1200 C C . ALA A 1 157 ? -6.883 8.842 15.401 1.00 85.81 157 ALA A C 1
ATOM 1202 O O . ALA A 1 157 ? -5.732 9.011 15.009 1.00 85.81 157 ALA A O 1
ATOM 1203 N N . SER A 1 158 ? -7.441 7.633 15.493 1.00 85.62 158 SER A N 1
ATOM 1204 C CA . SER A 1 158 ? -6.774 6.398 15.067 1.00 85.62 158 SER A CA 1
ATOM 1205 C C . SER A 1 158 ? -6.470 6.409 13.567 1.00 85.62 158 SER A C 1
ATOM 1207 O O . SER A 1 158 ? -5.396 6.000 13.139 1.00 85.62 158 SER A O 1
ATOM 1209 N N . PHE A 1 159 ? -7.398 6.936 12.765 1.00 87.25 159 PHE A N 1
ATOM 1210 C CA . PHE A 1 159 ? -7.232 7.057 11.319 1.00 87.25 159 PHE A CA 1
ATOM 1211 C C . PHE A 1 159 ? -6.173 8.100 10.923 1.00 87.25 159 PHE A C 1
ATOM 1213 O O . PHE A 1 159 ? -5.393 7.876 10.002 1.00 87.25 159 PHE A O 1
ATOM 1220 N N . LEU A 1 160 ? -6.080 9.214 11.654 1.00 90.56 160 LEU A N 1
ATOM 1221 C CA . LEU A 1 160 ? -4.999 10.189 11.477 1.00 90.56 160 LEU A CA 1
ATOM 1222 C C . LEU A 1 160 ? -3.634 9.615 11.878 1.00 90.56 160 LEU A C 1
ATOM 1224 O O . LEU A 1 160 ? -2.648 9.860 11.190 1.00 90.56 160 LEU A O 1
ATOM 1228 N N . LEU A 1 161 ? -3.578 8.831 12.959 1.00 91.12 161 LEU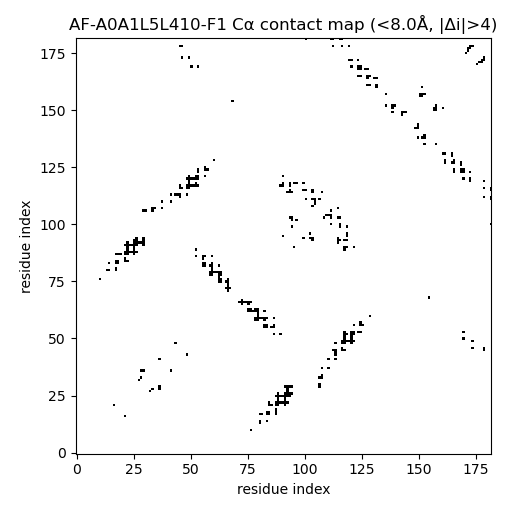 A N 1
ATOM 1229 C CA . LEU A 1 161 ? -2.357 8.141 13.383 1.00 91.12 161 LEU A CA 1
ATOM 1230 C C . LEU A 1 161 ? -1.865 7.157 12.315 1.00 91.12 161 LEU A C 1
ATOM 1232 O O . LEU A 1 161 ? -0.669 7.114 12.038 1.00 91.12 161 LEU A O 1
ATOM 1236 N N . PHE A 1 162 ? -2.785 6.414 11.693 1.00 92.81 162 PHE A N 1
ATOM 1237 C CA . PHE A 1 162 ? -2.488 5.560 10.545 1.00 92.81 162 PHE A CA 1
ATOM 1238 C C . PHE A 1 162 ? -1.821 6.356 9.414 1.00 92.81 162 PHE A C 1
ATOM 1240 O O . PHE A 1 162 ? -0.704 6.032 9.023 1.00 92.81 162 PHE A O 1
ATOM 1247 N N . PHE A 1 163 ? -2.433 7.454 8.956 1.00 93.25 163 PHE A N 1
ATOM 1248 C CA . PHE A 1 163 ? -1.842 8.270 7.888 1.00 93.25 163 PHE A CA 1
ATOM 1249 C C . PHE A 1 163 ? -0.512 8.920 8.269 1.00 93.25 163 PHE A C 1
ATOM 1251 O O . PHE A 1 163 ? 0.361 9.050 7.417 1.00 93.25 163 PHE A O 1
ATOM 1258 N N . ALA A 1 164 ? -0.328 9.315 9.529 1.00 94.81 164 ALA A N 1
ATOM 1259 C CA . ALA A 1 164 ? 0.945 9.858 9.986 1.00 94.81 164 ALA A CA 1
ATOM 1260 C C . ALA A 1 164 ? 2.076 8.823 9.859 1.00 94.81 164 ALA A C 1
ATOM 1262 O O . ALA A 1 164 ? 3.145 9.147 9.346 1.00 94.81 164 ALA A O 1
ATOM 1263 N N . ILE A 1 165 ? 1.828 7.575 10.273 1.00 94.94 165 ILE A N 1
ATOM 1264 C CA . ILE A 1 165 ? 2.783 6.467 10.118 1.00 94.94 165 ILE A CA 1
ATOM 1265 C C . ILE A 1 165 ? 3.058 6.197 8.637 1.00 94.94 165 ILE A C 1
ATOM 1267 O O . ILE A 1 165 ? 4.210 6.029 8.246 1.00 94.94 165 ILE A O 1
ATOM 1271 N N . GLU A 1 166 ? 2.021 6.216 7.807 1.00 96.06 166 GLU A N 1
ATOM 1272 C CA . GLU A 1 166 ? 2.141 5.959 6.372 1.00 96.06 166 GLU A CA 1
ATOM 1273 C C . GLU A 1 166 ? 2.938 7.026 5.625 1.00 96.06 166 GLU A C 1
ATOM 1275 O O . GLU A 1 166 ? 3.788 6.709 4.796 1.00 96.06 166 GLU A O 1
ATOM 1280 N N . ILE A 1 167 ? 2.734 8.298 5.965 1.00 95.12 167 ILE A N 1
ATOM 1281 C CA . ILE A 1 167 ? 3.525 9.399 5.411 1.00 95.12 167 ILE A CA 1
ATOM 1282 C C . ILE A 1 167 ? 4.996 9.261 5.824 1.00 95.12 167 ILE A C 1
ATOM 1284 O O . ILE A 1 167 ? 5.879 9.531 5.012 1.00 95.12 167 ILE A O 1
ATOM 1288 N N . ILE A 1 168 ? 5.278 8.810 7.052 1.00 94.69 168 ILE A N 1
ATOM 1289 C CA . ILE A 1 168 ? 6.651 8.533 7.497 1.00 94.69 168 ILE A CA 1
ATOM 1290 C C . ILE A 1 168 ? 7.251 7.370 6.697 1.00 94.69 168 ILE A C 1
ATOM 1292 O O . ILE A 1 168 ? 8.373 7.493 6.210 1.00 94.69 168 ILE A O 1
ATOM 1296 N N . ALA A 1 169 ? 6.515 6.268 6.519 1.00 93.38 169 ALA A N 1
ATOM 1297 C CA . ALA A 1 169 ? 6.972 5.118 5.738 1.00 93.38 169 ALA A CA 1
ATOM 1298 C C . ALA A 1 169 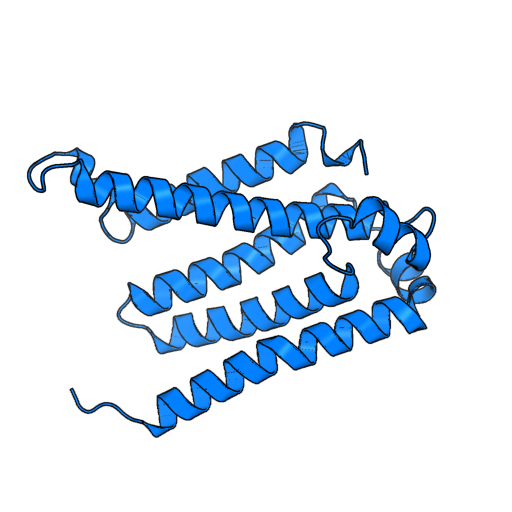? 7.288 5.510 4.284 1.00 93.38 169 ALA A C 1
ATOM 1300 O O . ALA A 1 169 ? 8.355 5.177 3.763 1.00 93.38 169 ALA A O 1
ATOM 1301 N N . LEU A 1 170 ? 6.410 6.298 3.658 1.00 93.44 170 LEU A N 1
ATOM 1302 C CA . LEU A 1 170 ? 6.638 6.854 2.329 1.00 93.44 170 LEU A CA 1
ATOM 1303 C C . LEU A 1 170 ? 7.856 7.790 2.303 1.00 93.44 170 LEU A C 1
ATOM 1305 O O . LEU A 1 170 ? 8.690 7.684 1.406 1.00 93.44 170 LEU A O 1
ATOM 1309 N N . ALA A 1 171 ? 8.000 8.682 3.286 1.00 92.19 171 ALA A N 1
ATOM 1310 C CA . ALA A 1 171 ? 9.135 9.599 3.364 1.00 92.19 171 ALA A CA 1
ATOM 1311 C C . ALA A 1 171 ? 10.475 8.852 3.462 1.00 92.19 171 ALA A C 1
ATOM 1313 O O . ALA A 1 171 ? 11.450 9.261 2.832 1.00 92.19 171 ALA A O 1
ATOM 1314 N N . VAL A 1 172 ? 10.525 7.727 4.184 1.00 91.75 172 VAL A N 1
ATOM 1315 C CA . VAL A 1 172 ? 11.716 6.865 4.237 1.00 91.75 172 VAL A CA 1
ATOM 1316 C C . VAL A 1 172 ? 12.070 6.324 2.850 1.00 91.75 172 VAL A C 1
ATOM 1318 O O . VAL A 1 172 ? 13.242 6.332 2.483 1.00 91.75 172 VAL A O 1
ATOM 1321 N N . VAL A 1 173 ? 11.094 5.918 2.036 1.00 89.31 173 VAL A N 1
ATOM 1322 C CA . VAL A 1 173 ? 11.369 5.473 0.658 1.00 89.31 173 VAL A CA 1
ATOM 1323 C C . VAL A 1 173 ? 11.806 6.627 -0.240 1.00 89.31 173 VAL A C 1
ATOM 1325 O O . VAL A 1 173 ? 12.801 6.504 -0.954 1.00 89.31 173 VAL A O 1
ATOM 1328 N N . LEU A 1 174 ? 11.104 7.761 -0.188 1.00 89.06 174 LEU A N 1
ATOM 1329 C CA . LEU A 1 174 ? 11.355 8.895 -1.080 1.00 89.06 174 LEU A CA 1
ATOM 1330 C C . LEU A 1 174 ? 12.666 9.636 -0.775 1.00 89.06 174 LEU A C 1
ATOM 1332 O O . LEU A 1 174 ? 13.308 10.145 -1.699 1.00 89.06 174 LEU A O 1
ATOM 1336 N N . PHE A 1 175 ? 13.058 9.712 0.500 1.00 88.75 175 PHE A N 1
ATOM 1337 C CA . PHE A 1 175 ? 14.193 10.518 0.966 1.00 88.75 175 PHE A CA 1
ATOM 1338 C C . PHE A 1 175 ? 15.316 9.705 1.617 1.00 88.75 175 PHE A C 1
ATOM 1340 O O . PHE A 1 175 ? 16.432 10.204 1.724 1.00 88.75 175 PHE A O 1
ATOM 1347 N N . GLY A 1 176 ? 15.072 8.455 2.016 1.00 80.44 176 GLY A N 1
ATOM 1348 C CA . GLY A 1 176 ? 16.069 7.597 2.670 1.00 80.44 176 GLY A CA 1
ATOM 1349 C C . GLY A 1 176 ? 17.086 6.958 1.721 1.00 80.44 176 GLY A C 1
ATOM 1350 O O . GLY A 1 176 ? 17.829 6.075 2.132 1.00 80.44 176 GLY A O 1
ATOM 1351 N N . GLY A 1 177 ? 17.107 7.360 0.446 1.00 77.00 177 GLY A N 1
ATOM 1352 C CA . GLY A 1 177 ? 18.042 6.852 -0.561 1.00 77.00 177 GLY A CA 1
ATOM 1353 C C . GLY A 1 177 ? 17.699 5.470 -1.120 1.00 77.00 177 GLY A C 1
ATOM 1354 O O . GLY A 1 177 ? 18.384 5.023 -2.031 1.00 77.00 177 GLY A O 1
ATOM 1355 N N . LEU A 1 178 ? 16.626 4.822 -0.646 1.00 76.06 178 LEU A N 1
ATOM 1356 C CA . LEU A 1 178 ? 16.201 3.495 -1.107 1.00 76.06 178 LEU A CA 1
ATOM 1357 C C . LEU A 1 178 ? 15.932 3.461 -2.613 1.00 76.06 178 LEU A C 1
ATOM 1359 O O . LEU A 1 178 ? 16.340 2.514 -3.266 1.00 76.06 178 LEU A O 1
ATOM 1363 N N . LEU A 1 179 ? 15.333 4.516 -3.173 1.00 77.75 179 LEU A N 1
ATOM 1364 C CA . LEU A 1 179 ? 15.095 4.638 -4.617 1.00 77.75 179 LEU A CA 1
ATOM 1365 C C . LEU A 1 179 ? 16.368 4.824 -5.459 1.00 77.75 179 LEU A C 1
ATOM 13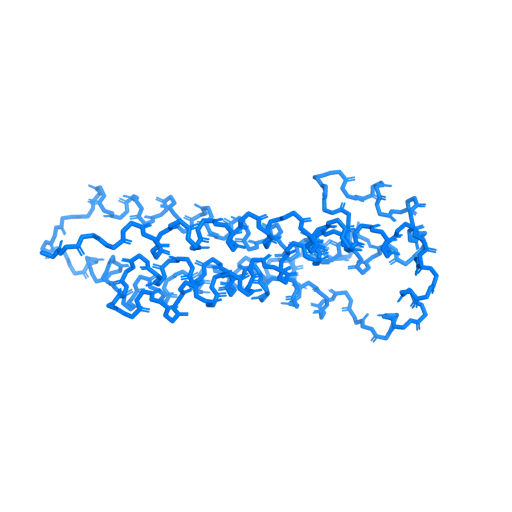67 O O . LEU A 1 179 ? 16.306 4.654 -6.668 1.00 77.75 179 LEU A O 1
ATOM 1371 N N . ASN A 1 180 ? 17.507 5.172 -4.852 1.00 70.75 180 ASN A N 1
ATOM 1372 C CA . ASN A 1 180 ? 18.772 5.357 -5.575 1.00 70.75 180 ASN A CA 1
ATOM 1373 C C . ASN A 1 180 ? 19.571 4.049 -5.712 1.00 70.75 180 ASN A C 1
ATOM 1375 O O . ASN A 1 180 ? 20.595 4.028 -6.387 1.00 70.75 180 ASN A O 1
ATOM 1379 N N . VAL A 1 181 ? 19.145 2.979 -5.033 1.00 67.19 181 VAL A N 1
ATOM 1380 C CA . VAL A 1 181 ? 19.797 1.653 -5.045 1.00 67.19 181 VAL A CA 1
ATOM 1381 C C . VAL A 1 181 ? 19.131 0.729 -6.081 1.00 67.19 181 VAL A C 1
ATOM 1383 O O . VAL A 1 181 ? 19.334 -0.482 -6.075 1.00 67.19 181 VAL A O 1
ATOM 1386 N N . VAL A 1 182 ? 18.264 1.277 -6.930 1.00 61.25 182 VAL A N 1
ATOM 1387 C CA . VAL A 1 182 ? 17.169 0.571 -7.599 1.00 61.25 182 VAL A CA 1
ATOM 1388 C C . VAL A 1 182 ? 17.200 0.739 -9.107 1.00 61.25 182 VAL A C 1
ATOM 1390 O O . VAL A 1 182 ? 17.539 1.854 -9.552 1.00 61.25 182 VAL A O 1
#

Solvent-accessible surface area (backbone atoms only — not comparable to full-atom values): 9140 Å² total; per-residue (Å²): 133,84,82,60,66,67,63,51,52,51,49,51,52,49,45,53,46,22,56,47,55,31,19,54,51,20,34,49,43,35,72,76,3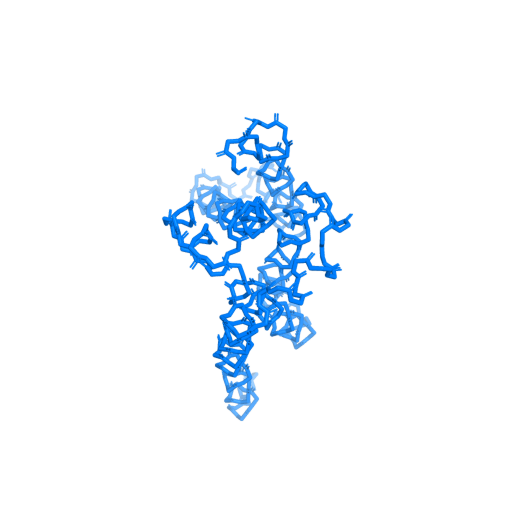8,31,68,60,48,50,74,73,47,65,85,59,50,41,64,57,36,16,50,52,34,21,50,32,41,42,43,15,53,51,14,50,52,40,29,71,75,45,90,61,30,67,63,23,44,50,42,17,39,55,20,38,23,52,33,24,22,52,38,18,45,31,49,62,49,100,63,28,81,61,61,29,31,77,57,44,48,96,58,20,36,44,34,47,21,25,42,49,16,38,50,28,36,53,50,23,52,52,51,43,51,54,52,52,51,46,48,66,73,72,49,54,82,88,41,82,71,47,50,52,74,40,70,70,48,30,51,52,50,43,52,53,44,35,54,50,33,46,45,45,43,72,69,63,54,56,62,76,79,82

Secondary structure (DSSP, 8-state):
----HHHHHHHHHHHHHHHHHHHHHHHHHHHHSHHHHHHHHTTS-HHHHHHHHHHHHHHHHHHHHHHHHSS-HHHHHHHHHHHHHHHHHHHHHTT--TTHHHHHHHHHGGGHHHHHHHHHHHHHHHHHHHHHHHHHHHHHHHS-TTSGGGGGGSHHHHHHHHHHHHHHHHHHHHHSSGGGG-

Sequence (182 aa):
RKSHPGHWALFIALVLVALIAPYWWGRVIAVKDAAWMVANLSFLDPKGVALISWTVTIMAMAGLGLMVADVKKWLWGTVFVVGLAAEQFVAGVCLLSFNFWNATYVMYGDSSGLANAANLGIIAAGCGVAFYAVLWVGLLVCIKKESKFNVLTRSWASFLLFFAIEIIALAVVLFGGLLNVV

Mean predicted aligned error: 6.27 Å